Protein AF-A0A899FYW4-F1 (afdb_monomer_lite)

Sequence (201 aa):
MNRLFGTQSNAFKPNINDVISSTEQQIQNIDKKIDKYAAELLKLRQKLKNSSFGASRILKSQALALLHQKKIYEQQKMNLQQQLLNMEHTALAADQIKNTAAIITVMKNTNKTFQGQRFKISEIEKIQDNMEDLLDEMDQANSLLARPYDLNQVDETELEAEFEALEDIDLEIESGIPSYLEGIEELKENEEKIEHVEAIF

Radius of gyration: 32.9 Å; chains: 1; bounding box: 79×96×73 Å

Foldseek 3Di:
DDDDDDDDPPVVLPDLVNVLVVLVVVLVVLVVLLVVLVVVLVVLVVDLVVDDPVVNVVSLVVNLVSLQVNVLSVQVSVVSVVLSVVSVVLVVVLVVLVVVVVVLVVLVVCLVVDPPDHDPVVVSVVSVVVSVVVVVVSSVVVVVSPDDDDRPDDDSVVSVVVSVVVVVVVVCVVVPANPVCPVVVVVVVVVVVVVVVVVVD

Secondary structure (DSSP, 8-state):
---------------HHHHHHHHHHHHHHHHHHHHHHHHHHHHHHHHHHT--HHHHHHHHHHHHHHHHHHHHHHHHHHHHHHHHHHHHHHHHHHHHHHHHHHHHHHHHHHHHH--SS---HHHHHHHHHHHHHHHHHHHHHHHHHTPPPP-----HHHHHHHHHHHHHHHHHHHSS--HHHHHHHHHHHHHHHHHHHHTT-

Structure (mmCIF, N/CA/C/O backbone):
data_AF-A0A899FYW4-F1
#
_entry.id   AF-A0A899FYW4-F1
#
loop_
_atom_site.group_PDB
_atom_site.id
_atom_site.type_symbol
_atom_site.label_atom_id
_atom_site.label_alt_id
_atom_site.label_comp_id
_atom_site.label_asym_id
_atom_site.label_entity_id
_atom_site.label_seq_id
_atom_site.pdbx_PDB_ins_code
_atom_site.Cartn_x
_atom_site.Cartn_y
_atom_site.Cartn_z
_atom_site.occupancy
_atom_site.B_iso_or_equiv
_atom_site.auth_seq_id
_atom_site.auth_comp_id
_atom_site.auth_asym_id
_atom_site.auth_atom_id
_atom_site.pdbx_PDB_model_num
ATOM 1 N N . MET A 1 1 ? -28.793 38.739 21.402 1.00 48.66 1 MET A N 1
ATOM 2 C CA . MET A 1 1 ? -27.561 39.279 20.787 1.00 48.66 1 MET A CA 1
ATOM 3 C C . MET A 1 1 ? -26.974 38.208 19.883 1.00 48.66 1 MET A C 1
ATOM 5 O O . MET A 1 1 ? -26.780 37.098 20.356 1.00 48.66 1 MET A O 1
ATOM 9 N N . ASN A 1 2 ? -26.732 38.530 18.610 1.00 51.84 2 ASN A N 1
ATOM 10 C CA . ASN A 1 2 ? -26.059 37.656 17.646 1.00 51.84 2 ASN A CA 1
ATOM 11 C C . ASN A 1 2 ? -24.533 37.722 17.824 1.00 51.84 2 ASN A C 1
ATOM 13 O O . ASN A 1 2 ? -23.954 38.806 17.766 1.00 51.84 2 ASN A O 1
ATOM 17 N N . ARG A 1 3 ? -23.900 36.551 17.952 1.00 60.31 3 ARG A N 1
ATOM 18 C CA . ARG A 1 3 ? -22.537 36.241 17.489 1.00 60.31 3 ARG A CA 1
ATOM 19 C C . ARG A 1 3 ? -22.636 34.898 16.748 1.00 60.31 3 ARG A C 1
ATOM 21 O O . ARG A 1 3 ? -22.950 33.910 17.392 1.00 60.31 3 ARG A O 1
ATOM 28 N N . LEU A 1 4 ? -22.753 34.861 15.416 1.00 43.59 4 LEU A N 1
ATOM 29 C CA . LEU A 1 4 ? -21.806 35.231 14.344 1.00 43.59 4 LEU A CA 1
ATOM 30 C C . LEU A 1 4 ? -20.948 34.019 13.924 1.00 43.59 4 LEU A C 1
ATOM 32 O O . LEU A 1 4 ? -19.934 33.733 14.541 1.00 43.59 4 LEU A O 1
ATOM 36 N N . PHE A 1 5 ? -21.413 33.353 12.862 1.00 55.44 5 PHE A N 1
ATOM 37 C CA . PHE A 1 5 ? -20.646 32.718 11.782 1.00 55.44 5 PHE A CA 1
ATOM 38 C C . PHE A 1 5 ? -19.355 31.958 12.139 1.00 55.44 5 PHE A C 1
ATOM 40 O O . PHE A 1 5 ? -18.283 32.537 12.272 1.00 55.44 5 PHE A O 1
ATOM 47 N N . GLY A 1 6 ? -19.466 30.629 12.136 1.00 42.44 6 GLY A N 1
ATOM 48 C CA . GLY A 1 6 ? -18.356 29.679 12.101 1.00 42.44 6 GLY A CA 1
ATOM 49 C C . GLY A 1 6 ? -18.918 28.301 11.770 1.00 42.44 6 GLY A C 1
ATOM 50 O O . GLY A 1 6 ? -19.526 27.658 12.613 1.00 42.44 6 GLY A O 1
ATOM 51 N N . THR A 1 7 ? -18.822 27.946 10.496 1.00 44.62 7 THR A N 1
ATOM 52 C CA . THR A 1 7 ? -19.274 26.730 9.809 1.00 44.62 7 THR A CA 1
ATOM 53 C C . THR A 1 7 ? -19.312 25.452 10.649 1.00 44.62 7 THR A C 1
ATOM 55 O O . THR A 1 7 ? -18.355 25.143 11.353 1.00 44.62 7 THR A O 1
ATOM 58 N N . GLN A 1 8 ? -20.386 24.674 10.464 1.00 43.03 8 GLN A N 1
ATOM 59 C CA . GLN A 1 8 ? -20.407 23.212 10.582 1.00 43.03 8 GLN A CA 1
ATOM 60 C C . GLN A 1 8 ? -18.994 22.637 10.431 1.00 43.03 8 GLN A C 1
ATOM 62 O O . GLN A 1 8 ? -18.430 22.682 9.336 1.00 43.03 8 GLN A O 1
ATOM 67 N N . SER A 1 9 ? -18.428 22.097 11.509 1.00 43.09 9 SER A N 1
ATOM 68 C CA . SER A 1 9 ? -17.302 21.181 11.381 1.00 43.09 9 SER A CA 1
ATOM 69 C C . SER A 1 9 ? -17.850 19.870 10.816 1.00 43.09 9 SER A C 1
ATOM 71 O O . SER A 1 9 ? -17.921 18.857 11.499 1.00 43.09 9 SER A O 1
ATOM 73 N N . ASN A 1 10 ? -18.218 19.884 9.533 1.00 43.91 10 ASN A N 1
ATOM 74 C CA . ASN A 1 10 ? -17.969 18.737 8.671 1.00 43.91 10 ASN A CA 1
ATOM 75 C C . ASN A 1 10 ? -16.454 18.713 8.413 1.00 43.91 10 ASN A C 1
ATOM 77 O O . ASN A 1 10 ? -16.001 18.796 7.274 1.00 43.91 10 ASN A O 1
ATOM 81 N N . ALA A 1 11 ? -15.648 18.665 9.481 1.00 49.38 11 ALA A N 1
ATOM 82 C CA . ALA A 1 11 ? -14.333 18.078 9.365 1.00 49.38 11 ALA A CA 1
ATOM 83 C C . ALA A 1 11 ? -14.625 16.662 8.890 1.00 49.38 11 ALA A C 1
ATOM 85 O O . ALA A 1 11 ? -15.296 15.908 9.595 1.00 49.38 11 ALA A O 1
ATOM 86 N N . PHE A 1 12 ? -14.254 16.374 7.644 1.00 43.94 12 PHE A N 1
ATOM 87 C CA . PHE A 1 12 ? -14.271 15.035 7.086 1.00 43.94 12 PHE A CA 1
ATOM 88 C C . PHE A 1 12 ? -13.606 14.134 8.124 1.00 43.94 12 PHE A C 1
ATOM 90 O O . PHE A 1 12 ? -12.390 14.186 8.275 1.00 43.94 12 PHE A O 1
ATOM 97 N N . LYS A 1 13 ? -14.409 13.419 8.921 1.00 54.81 13 LYS A N 1
ATOM 98 C CA . LYS A 1 13 ? -13.912 12.375 9.805 1.00 54.81 13 LYS A CA 1
ATOM 99 C C . LYS A 1 13 ? -13.540 11.261 8.843 1.00 54.81 13 LYS A C 1
ATOM 101 O O . LYS A 1 13 ? -14.463 10.684 8.264 1.00 54.81 13 LYS A O 1
ATOM 106 N N . PRO A 1 14 ? -12.247 11.037 8.565 1.00 59.94 14 PRO A N 1
ATOM 107 C CA . PRO A 1 14 ? -11.858 10.030 7.600 1.00 59.94 14 PRO A CA 1
ATOM 108 C C . PRO A 1 14 ? -12.388 8.697 8.116 1.00 59.94 14 PRO A C 1
ATOM 110 O O . PRO A 1 14 ? -12.022 8.263 9.205 1.00 59.94 14 PRO A O 1
ATOM 113 N N . ASN A 1 15 ? -13.306 8.081 7.380 1.00 77.50 15 ASN A N 1
ATOM 114 C CA . ASN A 1 15 ? -13.762 6.742 7.702 1.00 77.50 15 ASN A CA 1
ATOM 115 C C . ASN A 1 15 ? -12.687 5.769 7.219 1.00 77.50 15 ASN A C 1
ATOM 117 O O . ASN A 1 15 ? -12.283 5.834 6.058 1.00 77.50 15 ASN A O 1
ATOM 121 N N . ILE A 1 16 ? -12.235 4.863 8.088 1.00 80.25 16 ILE A N 1
ATOM 122 C CA . ILE A 1 16 ? -11.225 3.858 7.738 1.00 80.25 16 ILE A CA 1
ATOM 123 C C . ILE A 1 16 ? -11.617 3.062 6.485 1.00 80.25 16 ILE A C 1
ATOM 125 O O . ILE A 1 16 ? -10.760 2.775 5.660 1.00 80.25 16 ILE A O 1
ATOM 129 N N . ASN A 1 17 ? -12.913 2.818 6.269 1.00 85.44 17 ASN A N 1
ATOM 130 C CA . ASN A 1 17 ? -13.418 2.134 5.077 1.00 85.44 17 ASN A CA 1
ATOM 131 C C . ASN A 1 17 ? -13.251 2.968 3.794 1.00 85.44 17 ASN A C 1
ATOM 133 O O . ASN A 1 17 ? -12.968 2.413 2.731 1.00 85.44 17 ASN A O 1
ATOM 137 N N . ASP A 1 18 ? -13.380 4.295 3.883 1.00 86.44 18 ASP A N 1
ATOM 138 C CA . ASP A 1 18 ? -13.152 5.194 2.745 1.00 86.44 18 ASP A CA 1
ATOM 139 C C . ASP A 1 18 ? -11.655 5.263 2.411 1.00 86.44 18 ASP A C 1
ATOM 141 O O . ASP A 1 18 ? -11.271 5.285 1.240 1.00 86.44 18 ASP A O 1
ATOM 145 N N . VAL A 1 19 ? -10.798 5.256 3.440 1.00 85.06 19 VAL A N 1
ATOM 146 C CA . VAL A 1 19 ? -9.338 5.222 3.273 1.00 85.06 19 VAL A CA 1
ATOM 147 C C . VAL A 1 19 ? -8.893 3.887 2.672 1.00 85.06 19 VAL A C 1
ATOM 149 O O . VAL A 1 19 ? -8.144 3.903 1.701 1.00 85.06 19 VAL A O 1
ATOM 152 N N . ILE A 1 20 ? -9.406 2.754 3.169 1.00 89.12 20 ILE A N 1
ATOM 153 C CA . ILE A 1 20 ? -9.200 1.412 2.596 1.00 89.12 20 ILE A CA 1
ATOM 154 C C . ILE A 1 20 ? -9.565 1.418 1.107 1.00 89.12 20 ILE A C 1
ATOM 156 O O . ILE A 1 20 ? -8.717 1.115 0.270 1.00 89.12 20 ILE A O 1
ATOM 160 N N . SER A 1 21 ? -10.773 1.880 0.765 1.00 91.31 21 SER A N 1
ATOM 161 C CA . SER A 1 21 ? -11.252 1.937 -0.625 1.00 91.31 21 SER A CA 1
ATOM 162 C C . SER A 1 21 ? -10.366 2.821 -1.517 1.00 91.31 21 SER A C 1
ATOM 164 O O . SER A 1 21 ? -10.080 2.488 -2.667 1.00 91.31 21 SER A O 1
ATOM 166 N N . SER A 1 22 ? -9.909 3.965 -1.000 1.00 89.88 22 SER A N 1
ATOM 167 C CA . SER A 1 22 ? -8.985 4.859 -1.710 1.00 89.88 22 SER A CA 1
ATOM 168 C C . SER A 1 22 ? -7.618 4.203 -1.934 1.00 89.88 22 SER A C 1
ATOM 170 O O . SER A 1 22 ? -7.064 4.281 -3.032 1.00 89.88 22 SER A O 1
ATOM 172 N N . THR A 1 23 ? -7.082 3.506 -0.930 1.00 90.19 23 THR A N 1
ATOM 173 C CA . THR A 1 23 ? -5.809 2.781 -1.027 1.00 90.19 23 THR A CA 1
ATOM 174 C C . THR A 1 23 ? -5.895 1.620 -2.017 1.00 90.19 23 THR A C 1
ATOM 176 O O . THR A 1 23 ? -4.990 1.462 -2.836 1.00 90.19 23 THR A O 1
ATOM 179 N N . GLU A 1 24 ? -6.997 0.867 -2.045 1.00 94.75 24 GLU A N 1
ATOM 180 C CA . GLU A 1 24 ? -7.250 -0.154 -3.072 1.00 94.75 24 GLU A CA 1
ATOM 181 C C . GLU A 1 24 ? -7.230 0.443 -4.487 1.00 94.75 24 GLU A C 1
ATOM 183 O O . GLU A 1 24 ? -6.583 -0.096 -5.389 1.00 94.75 24 GLU A O 1
ATOM 188 N N . GLN A 1 25 ? -7.881 1.594 -4.693 1.00 95.50 25 GLN A N 1
ATOM 189 C CA . GLN A 1 25 ? -7.851 2.295 -5.981 1.00 95.50 25 GLN A CA 1
ATOM 190 C C . GLN A 1 25 ? -6.438 2.757 -6.357 1.00 95.50 25 GLN A C 1
ATOM 192 O O . GLN A 1 25 ? -6.049 2.680 -7.526 1.00 95.50 25 GLN A O 1
ATOM 197 N N . GLN A 1 26 ? -5.649 3.231 -5.391 1.00 91.94 26 GLN A N 1
ATOM 198 C CA . GLN A 1 26 ? -4.252 3.599 -5.625 1.00 91.94 26 GLN A CA 1
ATOM 199 C C . GLN A 1 26 ? -3.413 2.386 -6.032 1.00 91.94 26 GLN A C 1
ATOM 201 O O . GLN A 1 26 ? -2.682 2.476 -7.020 1.00 91.94 26 GLN A O 1
ATOM 206 N N . ILE A 1 27 ? -3.575 1.246 -5.353 1.00 95.69 27 ILE A N 1
ATOM 207 C CA . ILE A 1 27 ? -2.920 -0.019 -5.712 1.00 95.69 27 ILE A CA 1
ATOM 208 C C . ILE A 1 27 ? -3.281 -0.416 -7.150 1.00 95.69 27 ILE A C 1
ATOM 210 O O . ILE A 1 27 ? -2.382 -0.643 -7.956 1.00 95.69 27 ILE A O 1
ATOM 214 N N . GLN A 1 28 ? -4.566 -0.386 -7.522 1.00 96.94 28 GLN A N 1
ATOM 215 C CA . GLN A 1 28 ? -5.005 -0.690 -8.893 1.00 96.94 28 GLN A CA 1
ATOM 216 C C . GLN A 1 28 ? -4.400 0.257 -9.941 1.00 96.94 28 GLN A C 1
ATOM 218 O O . GLN A 1 28 ? -4.116 -0.141 -11.073 1.00 96.94 28 GLN A O 1
ATOM 223 N N . ASN A 1 29 ? -4.218 1.533 -9.600 1.00 94.88 29 ASN A N 1
ATOM 224 C CA . ASN A 1 29 ? -3.587 2.498 -10.497 1.00 94.88 29 ASN A CA 1
ATOM 225 C C . ASN A 1 29 ? -2.083 2.248 -10.650 1.00 94.88 29 ASN A C 1
ATOM 227 O O . ASN A 1 29 ? -1.549 2.453 -11.742 1.00 94.88 29 ASN A O 1
ATOM 231 N N . ILE A 1 30 ? -1.408 1.806 -9.588 1.00 93.69 30 ILE A N 1
ATOM 232 C CA . ILE A 1 30 ? -0.006 1.384 -9.645 1.00 93.69 30 ILE A CA 1
ATOM 233 C C . ILE A 1 30 ? 0.133 0.104 -10.476 1.00 93.69 30 ILE A C 1
ATOM 235 O O . ILE A 1 30 ? 0.998 0.060 -11.347 1.00 93.69 30 ILE A O 1
ATOM 239 N N . ASP A 1 31 ? -0.761 -0.872 -10.311 1.00 96.81 31 ASP A N 1
ATOM 240 C CA . ASP A 1 31 ? -0.771 -2.106 -11.110 1.00 96.81 31 ASP A CA 1
ATOM 241 C C . ASP A 1 31 ? -0.843 -1.819 -12.610 1.00 96.81 31 ASP A C 1
ATOM 243 O O . ASP A 1 31 ? -0.009 -2.292 -13.379 1.00 96.81 31 ASP A O 1
ATOM 247 N N . LYS A 1 32 ? -1.739 -0.920 -13.033 1.00 97.75 32 LYS A N 1
ATOM 248 C CA . LYS A 1 32 ? -1.817 -0.494 -14.443 1.00 97.75 32 LYS A CA 1
ATOM 249 C C . LYS A 1 32 ? -0.503 0.098 -14.965 1.00 97.75 32 LYS A C 1
ATOM 251 O O . LYS A 1 32 ? -0.198 -0.038 -16.151 1.00 97.75 32 LYS A O 1
ATOM 256 N N . LYS A 1 33 ? 0.264 0.798 -14.119 1.00 94.25 33 LYS A N 1
ATOM 257 C CA . LYS A 1 33 ? 1.581 1.332 -14.501 1.00 94.25 33 LYS A CA 1
ATOM 258 C C . LYS A 1 33 ? 2.611 0.211 -14.614 1.00 94.25 33 LYS A C 1
ATOM 260 O O . LYS A 1 33 ? 3.333 0.183 -15.606 1.00 94.25 33 LYS A O 1
ATOM 265 N N . ILE A 1 34 ? 2.646 -0.709 -13.651 1.00 95.62 34 ILE A N 1
ATOM 266 C CA . ILE A 1 34 ? 3.523 -1.890 -13.672 1.00 95.62 34 ILE A CA 1
ATOM 267 C C . ILE A 1 34 ? 3.276 -2.709 -14.946 1.00 95.62 34 ILE A C 1
ATOM 269 O O . ILE A 1 34 ? 4.226 -2.993 -15.675 1.00 95.62 34 ILE A O 1
ATOM 273 N N . ASP A 1 35 ? 2.014 -2.992 -15.278 1.00 96.12 35 ASP A N 1
ATOM 274 C CA . ASP A 1 35 ? 1.630 -3.735 -16.484 1.00 96.12 35 ASP A CA 1
ATOM 275 C C . ASP A 1 35 ? 2.077 -3.027 -17.767 1.00 96.12 35 ASP A C 1
ATOM 277 O O . ASP A 1 35 ? 2.563 -3.658 -18.710 1.00 96.12 35 ASP A O 1
ATOM 281 N N . LYS A 1 36 ? 1.957 -1.694 -17.804 1.00 96.56 36 LYS A N 1
ATOM 282 C CA . LYS A 1 36 ? 2.443 -0.890 -18.929 1.00 96.56 36 LYS A CA 1
ATOM 283 C C . LYS A 1 36 ? 3.957 -1.043 -19.103 1.00 96.56 36 LYS A C 1
ATOM 285 O O . LYS A 1 36 ? 4.404 -1.291 -20.224 1.00 96.56 36 LYS A O 1
ATOM 290 N N . TYR A 1 37 ? 4.733 -0.936 -18.024 1.00 93.19 37 TYR A N 1
ATOM 291 C CA . TYR A 1 37 ? 6.185 -1.127 -18.077 1.00 93.19 37 TYR A CA 1
ATOM 292 C C . TYR A 1 37 ? 6.560 -2.552 -18.489 1.00 93.19 37 TYR A C 1
ATOM 294 O O . TYR A 1 37 ? 7.426 -2.727 -19.343 1.00 93.19 37 TYR A O 1
ATOM 302 N N . ALA A 1 38 ? 5.868 -3.566 -17.966 1.00 91.94 38 ALA A N 1
ATOM 303 C CA . ALA A 1 38 ? 6.077 -4.959 -18.350 1.00 91.94 38 ALA A CA 1
ATOM 304 C C . ALA A 1 38 ? 5.821 -5.189 -19.851 1.00 91.94 38 ALA A C 1
ATOM 306 O O . ALA A 1 38 ? 6.628 -5.817 -20.540 1.00 91.94 38 ALA A O 1
ATOM 307 N N . ALA A 1 39 ? 4.740 -4.623 -20.397 1.00 95.38 39 ALA A N 1
ATOM 308 C CA . ALA A 1 39 ? 4.430 -4.723 -21.821 1.00 95.38 39 ALA A CA 1
ATOM 309 C C . ALA A 1 39 ? 5.463 -4.002 -22.710 1.00 95.38 39 ALA A C 1
ATOM 311 O O . ALA A 1 39 ? 5.775 -4.473 -23.807 1.00 95.38 39 ALA A O 1
ATOM 312 N N . GLU A 1 40 ? 5.993 -2.858 -22.270 1.00 93.69 40 GLU A N 1
ATOM 313 C CA . GLU A 1 40 ? 7.060 -2.139 -22.978 1.00 93.69 40 GLU A CA 1
ATOM 314 C C . GLU A 1 40 ? 8.396 -2.899 -22.932 1.00 93.69 40 GLU A C 1
ATOM 316 O O . GLU A 1 40 ? 9.053 -3.026 -23.969 1.00 93.69 40 GLU A O 1
ATOM 321 N N . LEU A 1 41 ? 8.745 -3.494 -21.786 1.00 91.69 41 LEU A N 1
ATOM 322 C CA . LEU A 1 41 ? 9.923 -4.354 -21.627 1.00 91.69 41 LEU A CA 1
ATOM 323 C C . LEU A 1 41 ? 9.870 -5.574 -22.558 1.00 91.69 41 LEU A C 1
ATOM 325 O O . LEU A 1 41 ? 10.854 -5.866 -23.238 1.00 91.69 41 LEU A O 1
ATOM 329 N N . LEU A 1 42 ? 8.712 -6.232 -22.686 1.00 89.81 42 LEU A N 1
ATOM 330 C CA . LEU A 1 42 ? 8.531 -7.349 -23.625 1.00 89.81 42 LEU A CA 1
ATOM 331 C C . LEU A 1 42 ? 8.789 -6.936 -25.083 1.00 89.81 42 LEU A C 1
ATOM 333 O O . LEU A 1 42 ? 9.436 -7.668 -25.837 1.00 89.81 42 LEU A O 1
ATOM 337 N N . LYS A 1 43 ? 8.327 -5.747 -25.490 1.00 91.94 43 LYS A N 1
ATOM 338 C CA . LYS A 1 43 ? 8.579 -5.213 -26.841 1.00 91.94 43 LYS A CA 1
ATOM 339 C C . LYS A 1 43 ? 10.059 -4.907 -27.059 1.00 91.94 43 LYS A C 1
ATOM 341 O O . LYS A 1 43 ? 10.573 -5.168 -28.146 1.00 91.94 43 LYS A O 1
ATOM 346 N N . LEU A 1 44 ? 10.743 -4.344 -26.060 1.00 88.56 44 LEU A N 1
ATOM 347 C CA . LEU A 1 44 ? 12.183 -4.089 -26.144 1.00 88.56 44 LEU A CA 1
ATOM 348 C C . LEU A 1 44 ? 12.979 -5.390 -26.227 1.00 88.56 44 LEU A C 1
ATOM 350 O O . LEU A 1 44 ? 13.86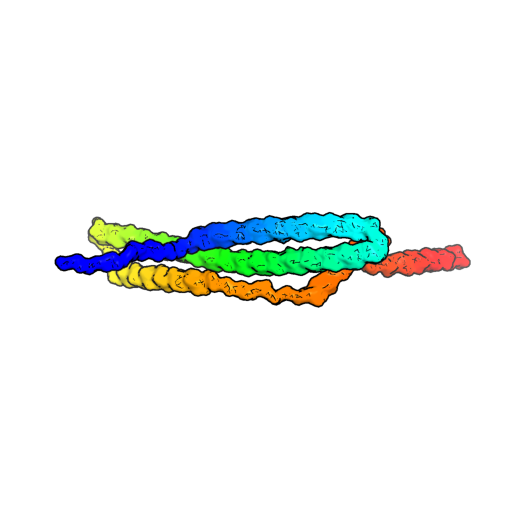4 -5.484 -27.073 1.00 88.56 44 LEU A O 1
ATOM 354 N N . ARG A 1 45 ? 12.604 -6.419 -25.461 1.00 83.50 45 ARG A N 1
ATOM 355 C CA . ARG A 1 45 ? 13.208 -7.758 -25.540 1.00 83.50 45 ARG A CA 1
ATOM 356 C C . ARG A 1 45 ? 13.107 -8.353 -26.949 1.00 83.50 45 ARG A C 1
ATOM 358 O O . ARG A 1 45 ? 14.101 -8.825 -27.491 1.00 83.50 45 ARG A O 1
ATOM 365 N N . GLN A 1 46 ? 11.940 -8.276 -27.592 1.00 87.38 46 GLN A N 1
ATOM 366 C CA . GLN A 1 46 ? 11.766 -8.752 -28.975 1.00 87.38 46 GLN A CA 1
ATOM 367 C C . GLN A 1 46 ? 12.614 -7.973 -29.993 1.00 87.38 46 GLN A C 1
ATOM 369 O O . GLN A 1 46 ? 13.109 -8.551 -30.964 1.00 87.38 46 GLN A O 1
ATOM 374 N N . LYS A 1 47 ? 12.791 -6.662 -29.785 1.00 86.00 47 LYS A N 1
ATOM 375 C CA . LYS A 1 47 ? 13.669 -5.832 -30.624 1.00 86.00 47 LYS A CA 1
ATOM 376 C C . LYS A 1 47 ? 15.140 -6.169 -30.403 1.00 86.00 47 LYS A C 1
ATOM 378 O O . LYS A 1 47 ? 15.875 -6.240 -31.381 1.00 86.00 47 LYS A O 1
ATOM 383 N N . LEU A 1 48 ? 15.545 -6.408 -29.154 1.00 82.00 48 LEU A N 1
ATOM 384 C CA . LEU A 1 48 ? 16.912 -6.780 -28.785 1.00 82.00 48 LEU A CA 1
ATOM 385 C C . LEU A 1 48 ? 17.351 -8.066 -29.488 1.00 82.00 48 LEU A C 1
ATOM 387 O O . LEU A 1 48 ? 18.399 -8.054 -30.131 1.00 82.00 48 LEU A O 1
ATOM 391 N N . LYS A 1 49 ? 16.500 -9.103 -29.487 1.00 80.75 49 LYS A N 1
ATOM 392 C CA . LYS A 1 49 ? 16.759 -10.382 -30.179 1.00 80.75 49 LYS A CA 1
ATOM 393 C C . LYS A 1 49 ? 17.105 -10.240 -31.667 1.00 80.75 49 LYS A C 1
ATOM 395 O O . LYS A 1 49 ? 17.837 -11.057 -32.204 1.00 80.75 49 LYS A O 1
ATOM 400 N N . ASN A 1 50 ? 16.587 -9.210 -32.335 1.00 80.56 50 ASN A N 1
ATOM 401 C CA . ASN A 1 50 ? 16.757 -9.000 -33.777 1.00 80.56 50 ASN A CA 1
ATOM 402 C C . ASN A 1 50 ? 17.679 -7.810 -34.109 1.00 80.56 50 ASN A C 1
ATOM 404 O O . ASN A 1 50 ? 17.706 -7.348 -35.251 1.00 80.56 50 ASN A O 1
ATOM 408 N N . SER A 1 51 ? 18.384 -7.255 -33.118 1.00 73.88 51 SER A N 1
ATOM 409 C CA . SER A 1 51 ? 19.146 -6.010 -33.267 1.00 73.88 51 SER A CA 1
ATOM 410 C C . SER A 1 51 ? 20.640 -6.241 -33.505 1.00 73.88 51 SER A C 1
ATOM 412 O O . SER A 1 51 ? 21.242 -7.167 -32.972 1.00 73.88 51 SER A O 1
ATOM 414 N N . SER A 1 52 ? 21.266 -5.367 -34.300 1.00 69.44 52 SER A N 1
ATOM 415 C CA . SER A 1 52 ? 22.724 -5.342 -34.458 1.00 69.44 52 SER A CA 1
ATOM 416 C C . SER A 1 52 ? 23.409 -4.787 -33.201 1.00 69.44 52 SER A C 1
ATOM 418 O O . SER A 1 52 ? 22.812 -4.015 -32.447 1.00 69.44 52 SER A O 1
ATOM 420 N N . PHE A 1 53 ? 24.687 -5.124 -32.991 1.00 63.75 53 PHE A N 1
ATOM 421 C CA . PHE A 1 53 ? 25.440 -4.819 -31.761 1.00 63.75 53 PHE A CA 1
ATOM 422 C C . PHE A 1 53 ? 25.347 -3.347 -31.296 1.00 63.75 53 PHE A C 1
ATOM 424 O O . PHE A 1 53 ? 25.193 -3.071 -30.109 1.00 63.75 53 PHE A O 1
ATOM 431 N N . GLY A 1 54 ? 25.369 -2.380 -32.223 1.00 61.66 54 GLY A N 1
ATOM 432 C CA . GLY A 1 54 ? 25.237 -0.952 -31.897 1.00 61.66 54 GLY A CA 1
ATOM 433 C C . GLY A 1 54 ? 23.820 -0.520 -31.490 1.00 61.66 54 GLY A C 1
ATOM 434 O O . GLY A 1 54 ? 23.662 0.288 -30.576 1.00 61.66 54 GLY A O 1
ATOM 435 N N . ALA A 1 55 ? 22.785 -1.078 -32.127 1.00 68.31 55 ALA A N 1
ATOM 436 C CA . ALA A 1 55 ? 21.387 -0.838 -31.759 1.00 68.31 55 ALA A CA 1
ATOM 437 C C . ALA A 1 55 ? 21.024 -1.526 -30.430 1.00 68.31 55 ALA A C 1
ATOM 439 O O . ALA A 1 55 ? 20.215 -0.997 -29.667 1.00 68.31 55 ALA A O 1
ATOM 440 N N . SER A 1 56 ? 21.682 -2.648 -30.123 1.00 74.50 56 SER A N 1
ATOM 441 C CA . SER A 1 56 ? 21.511 -3.389 -28.872 1.00 74.50 56 SER A CA 1
ATOM 442 C C . SER A 1 56 ? 21.841 -2.530 -27.645 1.00 74.50 56 SER A C 1
ATOM 444 O O . SER A 1 56 ? 21.023 -2.436 -26.735 1.00 74.50 56 SER A O 1
ATOM 446 N N . ARG A 1 57 ? 22.949 -1.770 -27.647 1.00 76.50 57 ARG A N 1
ATOM 447 C CA . ARG A 1 57 ? 23.320 -0.909 -26.502 1.00 76.50 57 ARG A CA 1
ATOM 448 C C . ARG A 1 57 ? 22.253 0.141 -26.152 1.00 76.50 57 ARG A C 1
ATOM 450 O O . ARG A 1 57 ? 21.966 0.356 -24.978 1.00 76.50 57 ARG A O 1
ATOM 457 N N . ILE A 1 58 ? 21.654 0.786 -27.155 1.00 79.94 58 ILE A N 1
ATOM 458 C CA . ILE A 1 58 ? 20.608 1.803 -26.939 1.00 79.94 58 ILE A CA 1
ATOM 459 C C . ILE A 1 58 ? 19.334 1.152 -26.388 1.00 79.94 58 ILE A C 1
ATOM 461 O O . ILE A 1 58 ? 18.726 1.674 -25.455 1.00 79.94 58 ILE A O 1
ATOM 465 N N . LEU A 1 59 ? 18.942 0.002 -26.941 1.00 84.12 59 LEU A N 1
ATOM 466 C CA . LEU A 1 59 ? 17.770 -0.742 -26.482 1.00 84.12 59 LEU A CA 1
ATOM 467 C C . LEU A 1 59 ? 17.952 -1.278 -25.051 1.00 84.12 59 LEU A C 1
ATOM 469 O O . LEU A 1 59 ? 16.995 -1.241 -24.282 1.00 84.12 59 LEU A O 1
ATOM 473 N N . LYS A 1 60 ? 19.169 -1.698 -24.672 1.00 82.25 60 LYS A N 1
ATOM 474 C CA . LYS A 1 60 ? 19.509 -2.107 -23.297 1.00 82.25 60 LYS A CA 1
ATOM 475 C C . LYS A 1 60 ? 19.354 -0.954 -22.305 1.00 82.25 60 LYS A C 1
ATOM 477 O O . LYS A 1 60 ? 18.655 -1.102 -21.312 1.00 82.25 60 LYS A O 1
ATOM 482 N N . SER A 1 61 ? 19.901 0.224 -22.614 1.00 84.19 61 SER A N 1
ATOM 483 C CA . SER A 1 61 ? 19.737 1.413 -21.760 1.00 84.19 61 SER A CA 1
ATOM 484 C C . SER A 1 61 ? 18.261 1.809 -21.581 1.00 84.19 61 SER A C 1
ATOM 486 O O . SER A 1 61 ? 17.835 2.146 -20.477 1.00 84.19 61 SER A O 1
ATOM 4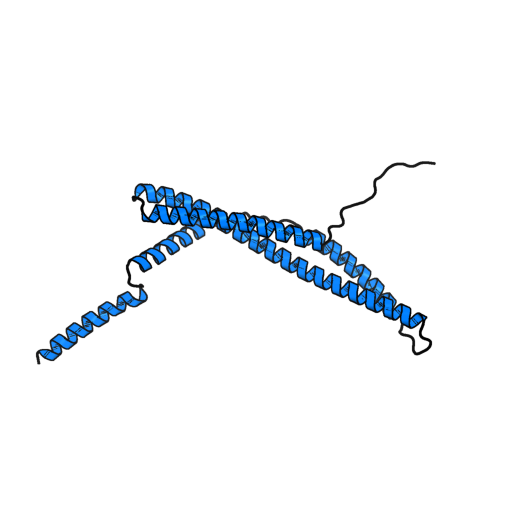88 N N . GLN A 1 62 ? 17.449 1.705 -22.640 1.00 86.62 62 GLN A N 1
ATOM 489 C CA . GLN A 1 62 ? 16.002 1.934 -22.543 1.00 86.62 62 GLN A CA 1
ATOM 490 C C . GLN A 1 62 ? 15.299 0.885 -21.672 1.00 86.62 62 GLN A C 1
ATOM 492 O O . GLN A 1 62 ? 14.399 1.236 -20.909 1.00 86.62 62 GLN A O 1
ATOM 497 N N . ALA A 1 63 ? 15.698 -0.385 -21.772 1.00 88.81 63 ALA A N 1
ATOM 498 C CA . ALA A 1 63 ? 15.137 -1.457 -20.958 1.00 88.81 63 ALA A CA 1
ATOM 499 C C . ALA A 1 63 ? 15.469 -1.268 -19.470 1.00 88.81 63 ALA A C 1
ATOM 501 O O . ALA A 1 63 ? 14.563 -1.347 -18.645 1.00 88.81 63 ALA A O 1
ATOM 502 N N . LEU A 1 64 ? 16.716 -0.920 -19.138 1.00 87.25 64 LEU A N 1
ATOM 503 C CA . LEU A 1 64 ? 17.142 -0.623 -17.764 1.00 87.25 64 LEU A CA 1
ATOM 504 C C . LEU A 1 64 ? 16.320 0.510 -17.138 1.00 87.25 64 LEU A C 1
ATOM 506 O O . LEU A 1 64 ? 15.800 0.366 -16.033 1.00 87.25 64 LEU A O 1
ATOM 510 N N . ALA A 1 65 ? 16.104 1.606 -17.870 1.00 86.56 65 ALA A N 1
ATOM 511 C CA . ALA A 1 65 ? 15.296 2.721 -17.377 1.00 86.56 65 ALA A CA 1
ATOM 512 C C . ALA A 1 65 ? 13.837 2.318 -17.077 1.00 86.56 65 ALA A C 1
ATOM 514 O O . ALA A 1 65 ? 13.253 2.777 -16.092 1.00 86.56 65 ALA A O 1
ATOM 515 N N . LEU A 1 66 ? 13.235 1.459 -17.908 1.00 91.00 66 LEU A N 1
ATOM 516 C CA . LEU A 1 66 ? 11.876 0.954 -17.676 1.00 91.00 66 LEU A CA 1
ATOM 517 C C . LEU A 1 66 ? 11.824 -0.052 -16.525 1.00 91.00 66 LEU A C 1
ATOM 519 O O . LEU A 1 66 ? 10.865 -0.035 -15.754 1.00 91.00 66 LEU A O 1
ATOM 523 N N . LEU A 1 67 ? 12.847 -0.898 -16.386 1.00 89.50 67 LEU A N 1
ATOM 524 C CA . LEU A 1 67 ? 12.962 -1.840 -15.277 1.00 89.50 67 LEU A CA 1
ATOM 525 C C . LEU A 1 67 ? 13.075 -1.095 -13.941 1.00 89.50 67 LEU A C 1
ATOM 527 O O . LEU A 1 67 ? 12.391 -1.453 -12.985 1.00 89.50 67 LEU A O 1
ATOM 531 N N . HIS A 1 68 ? 13.835 0.001 -13.907 1.00 87.38 68 HIS A N 1
ATOM 532 C CA . HIS A 1 68 ? 13.971 0.851 -12.726 1.00 87.38 68 HIS A CA 1
ATOM 533 C C . HIS A 1 68 ? 12.625 1.450 -12.315 1.00 87.38 68 HIS A C 1
ATOM 535 O O . HIS A 1 68 ? 12.191 1.318 -11.171 1.00 87.38 68 HIS A O 1
ATOM 541 N N . GLN A 1 69 ? 11.907 2.042 -13.277 1.00 87.69 69 GLN A N 1
ATOM 542 C CA . GLN A 1 69 ? 10.574 2.591 -13.028 1.00 87.69 69 GLN A CA 1
ATOM 543 C C . GLN A 1 69 ? 9.603 1.512 -12.541 1.00 87.69 69 GLN A C 1
ATOM 545 O O . GLN A 1 69 ? 8.855 1.751 -11.593 1.00 87.69 69 GLN A O 1
ATOM 550 N N . LYS A 1 70 ? 9.635 0.316 -13.142 1.00 92.31 70 LYS A N 1
ATOM 551 C CA . LYS A 1 70 ? 8.827 -0.826 -12.704 1.00 92.31 70 LYS A CA 1
ATOM 552 C C . LYS A 1 70 ? 9.131 -1.206 -11.249 1.00 92.31 70 LYS A C 1
ATOM 554 O O . LYS A 1 70 ? 8.188 -1.281 -10.466 1.00 92.31 70 LYS A O 1
ATOM 559 N N . LYS A 1 71 ? 10.408 -1.364 -10.874 1.00 88.50 71 LYS A N 1
ATOM 560 C CA . LYS A 1 71 ? 10.834 -1.752 -9.514 1.00 88.50 71 LYS A CA 1
ATOM 561 C C . LYS A 1 71 ? 10.410 -0.718 -8.465 1.00 88.50 71 LYS A C 1
ATOM 563 O O . LYS A 1 71 ? 9.893 -1.092 -7.415 1.00 88.50 71 LYS A O 1
ATOM 568 N N . ILE A 1 72 ? 10.507 0.579 -8.780 1.00 87.50 72 ILE A N 1
ATOM 569 C CA . ILE A 1 72 ? 9.976 1.652 -7.919 1.00 87.50 72 ILE A CA 1
ATOM 570 C C . ILE A 1 72 ? 8.477 1.451 -7.669 1.00 87.50 72 ILE A C 1
ATOM 572 O O . ILE A 1 72 ? 8.038 1.459 -6.521 1.00 87.50 72 ILE A O 1
ATOM 576 N N . TYR A 1 73 ? 7.675 1.263 -8.719 1.00 90.94 73 TYR A N 1
ATOM 577 C CA . TYR A 1 73 ? 6.230 1.086 -8.557 1.00 90.94 73 TYR A CA 1
ATOM 578 C C . TYR A 1 73 ? 5.863 -0.220 -7.839 1.00 90.94 73 TYR A C 1
ATOM 580 O O . TYR A 1 73 ? 4.913 -0.225 -7.058 1.00 90.94 73 TYR A O 1
ATOM 588 N N . GLU A 1 74 ? 6.618 -1.300 -8.040 1.00 90.56 74 GLU A N 1
ATOM 589 C CA . GLU A 1 74 ? 6.455 -2.553 -7.289 1.00 90.56 74 GLU A CA 1
ATOM 590 C C . GLU A 1 74 ? 6.706 -2.346 -5.790 1.00 90.56 74 GLU A C 1
ATOM 592 O O . GLU A 1 74 ? 5.890 -2.765 -4.966 1.00 90.56 74 GLU A O 1
ATOM 597 N N . GLN A 1 75 ? 7.757 -1.606 -5.427 1.00 89.00 75 GLN A N 1
ATOM 598 C CA . GLN A 1 75 ? 8.023 -1.250 -4.034 1.00 89.00 75 GLN A CA 1
ATOM 599 C C . GLN A 1 75 ? 6.919 -0.358 -3.446 1.00 89.00 75 GLN A C 1
ATOM 601 O O . GLN A 1 75 ? 6.469 -0.570 -2.318 1.00 89.00 75 GLN A O 1
ATOM 606 N N . GLN A 1 76 ? 6.441 0.629 -4.211 1.00 86.19 76 GLN A N 1
ATOM 607 C CA . GLN A 1 76 ? 5.325 1.487 -3.798 1.00 86.19 76 GLN A CA 1
ATOM 608 C C . GLN A 1 76 ? 4.054 0.677 -3.541 1.00 86.19 76 GLN A C 1
ATOM 610 O O . GLN A 1 76 ? 3.385 0.884 -2.528 1.00 86.19 76 GLN A O 1
ATOM 615 N N . LYS A 1 77 ? 3.741 -0.274 -4.429 1.00 93.06 77 LYS A N 1
ATOM 616 C CA . LYS A 1 77 ? 2.618 -1.196 -4.264 1.00 93.06 77 LYS A CA 1
ATOM 617 C C . LYS A 1 77 ? 2.758 -2.013 -2.985 1.00 93.06 77 LYS A C 1
ATOM 619 O O . LYS A 1 77 ? 1.808 -2.055 -2.210 1.00 93.06 77 LYS A O 1
ATOM 624 N N . MET A 1 78 ? 3.920 -2.624 -2.751 1.00 90.88 78 MET A N 1
ATOM 625 C CA . MET A 1 78 ? 4.171 -3.431 -1.552 1.00 90.88 78 MET A CA 1
ATOM 626 C C . MET A 1 78 ? 3.916 -2.621 -0.273 1.00 90.88 78 MET A C 1
ATOM 628 O O . MET A 1 78 ? 3.243 -3.093 0.643 1.00 90.88 78 MET A O 1
ATOM 632 N N . ASN A 1 79 ? 4.384 -1.372 -0.238 1.00 85.50 79 ASN A N 1
ATOM 633 C CA . ASN A 1 79 ? 4.179 -0.485 0.905 1.00 85.50 79 ASN A CA 1
ATOM 634 C C . ASN A 1 79 ? 2.690 -0.163 1.129 1.00 85.50 79 ASN A C 1
ATOM 636 O O . ASN A 1 79 ? 2.209 -0.239 2.261 1.00 85.50 79 ASN A O 1
ATOM 640 N N . LEU A 1 80 ? 1.941 0.142 0.063 1.00 87.94 80 LEU A N 1
ATOM 641 C CA . LEU A 1 80 ? 0.495 0.378 0.158 1.00 87.94 80 LEU A CA 1
ATOM 642 C C . LEU A 1 80 ? -0.278 -0.882 0.562 1.00 87.94 80 LEU A C 1
ATOM 644 O O . LEU A 1 80 ? -1.231 -0.782 1.326 1.00 87.94 80 LEU A O 1
ATOM 648 N N . GLN A 1 81 ? 0.132 -2.063 0.096 1.00 92.12 81 GLN A N 1
ATOM 649 C CA . GLN A 1 81 ? -0.475 -3.333 0.501 1.00 92.12 81 GLN A CA 1
ATOM 650 C C . GLN A 1 81 ? -0.271 -3.602 1.995 1.00 92.12 81 GLN A C 1
ATOM 652 O O . GLN A 1 81 ? -1.209 -4.003 2.677 1.00 92.12 81 GLN A O 1
ATOM 657 N N . GLN A 1 82 ? 0.919 -3.321 2.533 1.00 88.19 82 GLN A N 1
ATOM 658 C CA . GLN A 1 82 ? 1.156 -3.435 3.972 1.00 88.19 82 GLN A CA 1
ATOM 659 C C . GLN A 1 82 ? 0.284 -2.456 4.773 1.00 88.19 82 GLN A C 1
ATOM 661 O O . GLN A 1 82 ? -0.258 -2.819 5.819 1.00 88.19 82 GLN A O 1
ATOM 666 N N . GLN A 1 83 ? 0.124 -1.222 4.286 1.00 85.06 83 GLN A N 1
ATOM 667 C CA . GLN A 1 83 ? -0.763 -0.236 4.903 1.00 85.06 83 GLN A CA 1
ATOM 668 C C . GLN A 1 83 ? -2.227 -0.690 4.855 1.00 85.06 83 GLN A C 1
ATOM 670 O O . GLN A 1 83 ? -2.924 -0.589 5.863 1.00 85.06 83 GLN A O 1
ATOM 675 N N . LEU A 1 84 ? -2.675 -1.222 3.713 1.00 89.69 84 LEU A N 1
ATOM 676 C CA . LEU A 1 84 ? -4.016 -1.769 3.521 1.00 89.69 84 LEU A CA 1
ATOM 677 C C . LEU A 1 84 ? -4.316 -2.862 4.549 1.00 89.69 84 LEU A C 1
ATOM 679 O O . LEU A 1 84 ? -5.294 -2.738 5.277 1.00 89.69 84 LEU A O 1
ATOM 683 N N . LEU A 1 85 ? -3.427 -3.848 4.695 1.00 88.94 85 LEU A N 1
ATOM 684 C CA . LEU A 1 85 ? -3.587 -4.928 5.674 1.00 88.94 85 LEU A CA 1
ATOM 685 C C . LEU A 1 85 ? -3.694 -4.400 7.110 1.00 88.94 85 LEU A C 1
ATOM 687 O O . LEU A 1 85 ? -4.549 -4.835 7.879 1.00 88.94 85 LEU A O 1
ATOM 691 N N . ASN A 1 86 ? -2.857 -3.426 7.481 1.00 83.25 86 ASN A N 1
ATOM 692 C CA . ASN A 1 86 ? -2.911 -2.825 8.815 1.00 83.25 86 ASN A CA 1
ATOM 693 C C . ASN A 1 86 ? -4.262 -2.128 9.065 1.00 83.25 86 ASN A C 1
ATOM 695 O O . ASN A 1 86 ? -4.843 -2.258 10.148 1.00 83.25 86 ASN A O 1
ATOM 699 N N . MET A 1 87 ? -4.779 -1.409 8.064 1.00 86.75 87 MET A N 1
ATOM 700 C CA . MET A 1 87 ? -6.085 -0.751 8.144 1.00 86.75 87 MET A CA 1
ATOM 701 C C . MET A 1 87 ? -7.235 -1.761 8.192 1.00 86.75 87 MET A C 1
ATOM 703 O O . MET A 1 87 ? -8.136 -1.596 9.008 1.00 86.75 87 MET A O 1
ATOM 707 N N . GLU A 1 88 ? -7.196 -2.830 7.396 1.00 89.06 88 GLU A N 1
ATOM 708 C CA . GLU A 1 88 ? -8.197 -3.907 7.416 1.00 89.06 88 GLU A CA 1
ATOM 709 C C . GLU A 1 88 ? -8.254 -4.611 8.778 1.00 89.06 88 GLU A C 1
ATOM 711 O O . GLU A 1 88 ? -9.336 -4.818 9.333 1.00 89.06 88 GLU A O 1
ATOM 716 N N . HIS A 1 89 ? -7.095 -4.917 9.370 1.00 85.44 89 HIS A N 1
ATOM 717 C CA . HIS A 1 89 ? -7.024 -5.469 10.723 1.00 85.44 89 HIS A CA 1
ATOM 718 C C . HIS A 1 89 ? -7.632 -4.522 11.765 1.00 85.44 89 HIS A C 1
ATOM 720 O O . HIS A 1 89 ? -8.347 -4.965 12.668 1.00 85.44 89 HIS A O 1
ATOM 726 N N . THR A 1 90 ? -7.388 -3.219 11.623 1.00 83.00 90 THR A N 1
ATOM 727 C CA . THR A 1 90 ? -7.925 -2.194 12.528 1.00 83.00 90 THR A CA 1
ATOM 728 C C . THR A 1 90 ? -9.436 -2.041 12.356 1.00 83.00 90 THR A C 1
ATOM 730 O O . THR A 1 90 ? -10.162 -1.966 13.346 1.00 83.00 90 THR A O 1
ATOM 733 N N . ALA A 1 91 ? -9.932 -2.069 11.117 1.00 85.62 91 ALA A N 1
ATOM 734 C CA . ALA A 1 91 ? -11.356 -2.016 10.806 1.00 85.62 91 ALA A CA 1
ATOM 735 C C . ALA A 1 91 ? -12.105 -3.218 11.406 1.00 85.62 91 ALA A C 1
ATOM 737 O O . ALA A 1 91 ? -13.145 -3.042 12.041 1.00 85.62 91 ALA A O 1
ATOM 738 N N . LEU A 1 92 ? -11.533 -4.423 11.303 1.00 87.69 92 LEU A N 1
ATOM 739 C CA . LEU A 1 92 ? -12.093 -5.629 11.917 1.00 87.69 92 LEU A CA 1
ATOM 740 C C . LEU A 1 92 ? -12.166 -5.512 13.446 1.00 87.69 92 LEU A C 1
ATOM 742 O O . LEU A 1 92 ? -13.191 -5.848 14.045 1.00 87.69 92 LEU A O 1
ATOM 746 N N . ALA A 1 93 ? -11.103 -5.014 14.082 1.00 83.62 93 ALA A N 1
ATOM 747 C CA . ALA A 1 93 ? -11.088 -4.790 15.525 1.00 83.62 93 ALA A CA 1
ATOM 748 C C . ALA A 1 93 ? -12.143 -3.751 15.949 1.00 83.62 93 ALA A C 1
ATOM 750 O O . ALA A 1 93 ? -12.887 -3.981 16.905 1.00 83.62 93 ALA A O 1
ATOM 751 N N . ALA A 1 94 ? -12.271 -2.651 15.202 1.00 83.31 94 ALA A N 1
ATOM 752 C CA . ALA A 1 94 ? -13.292 -1.636 15.442 1.00 83.31 94 ALA A CA 1
ATOM 753 C C . ALA A 1 94 ? -14.712 -2.220 15.335 1.00 83.31 94 ALA A C 1
ATOM 755 O O . ALA A 1 94 ? -15.569 -1.938 16.176 1.00 83.31 94 ALA A O 1
ATOM 756 N N . ASP A 1 95 ? -14.973 -3.081 14.352 1.00 85.12 95 ASP A N 1
ATOM 757 C CA . ASP A 1 95 ? -16.274 -3.736 14.207 1.00 85.12 95 ASP A CA 1
ATOM 758 C C . ASP A 1 95 ? -16.557 -4.740 15.334 1.00 85.12 95 ASP A C 1
ATOM 760 O O . ASP A 1 95 ? -17.690 -4.827 15.819 1.00 85.12 95 ASP A O 1
ATOM 764 N N . GLN A 1 96 ? -15.540 -5.441 15.842 1.00 84.69 96 GLN A N 1
ATOM 765 C CA . GLN A 1 96 ? -15.680 -6.287 17.030 1.00 84.69 96 GLN A CA 1
ATOM 766 C C . GLN A 1 96 ? -16.032 -5.472 18.287 1.00 84.69 96 GLN A C 1
ATOM 768 O O . GLN A 1 96 ? -16.886 -5.898 19.077 1.00 84.69 96 GLN A O 1
ATOM 773 N N . ILE A 1 97 ? -15.432 -4.291 18.463 1.00 82.56 97 ILE A N 1
ATOM 774 C 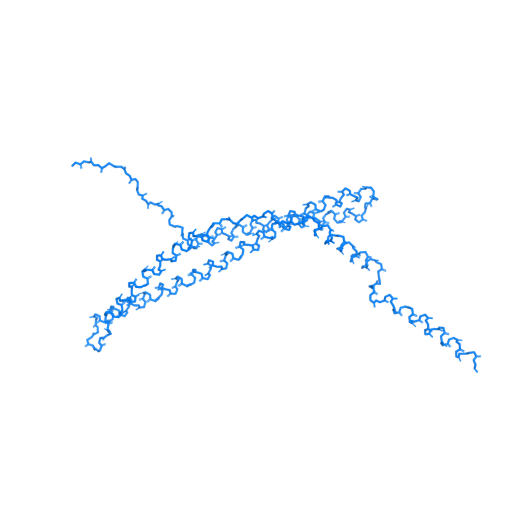CA . ILE A 1 97 ? -15.761 -3.373 19.565 1.00 82.56 97 ILE A CA 1
ATOM 775 C C . ILE A 1 97 ? -17.210 -2.887 19.430 1.00 82.56 97 ILE A C 1
ATOM 777 O O . ILE A 1 97 ? -17.979 -2.984 20.389 1.00 82.56 97 ILE A O 1
ATOM 781 N N . LYS A 1 98 ? -17.641 -2.468 18.231 1.00 84.62 98 LYS A N 1
ATOM 782 C CA . LYS A 1 98 ? -19.041 -2.072 17.972 1.00 84.62 98 LYS A CA 1
ATOM 783 C C . LYS A 1 98 ? -20.029 -3.201 18.274 1.00 84.62 98 LYS A C 1
ATOM 785 O O . LYS A 1 98 ? -21.055 -2.967 18.914 1.00 84.62 98 LYS A O 1
ATOM 790 N N . ASN A 1 99 ? -19.722 -4.431 17.861 1.00 86.25 99 ASN A N 1
ATOM 791 C CA . ASN A 1 99 ? -20.555 -5.600 18.153 1.00 86.25 99 ASN A CA 1
ATOM 792 C C . ASN A 1 99 ? -20.653 -5.859 19.663 1.00 86.25 99 ASN A C 1
ATOM 794 O O . ASN A 1 99 ? -21.739 -6.118 20.185 1.00 86.25 99 ASN A O 1
ATOM 798 N N . THR A 1 100 ? -19.539 -5.721 20.383 1.00 85.62 100 THR A N 1
ATOM 799 C CA . THR A 1 100 ? -19.507 -5.837 21.847 1.00 85.62 100 THR A CA 1
ATOM 800 C C . THR A 1 100 ? -20.364 -4.753 22.507 1.00 85.62 100 THR A C 1
ATOM 802 O O . THR A 1 100 ? -21.155 -5.054 23.404 1.00 85.62 100 THR A O 1
ATOM 805 N N . ALA A 1 101 ? -20.313 -3.515 22.009 1.00 81.31 101 ALA A N 1
ATOM 806 C CA . ALA A 1 101 ? -21.163 -2.420 22.473 1.00 81.31 101 ALA A CA 1
ATOM 807 C C . ALA A 1 101 ? -22.661 -2.671 22.233 1.00 81.31 101 ALA A C 1
ATOM 809 O O . ALA A 1 101 ? -23.493 -2.387 23.105 1.00 81.31 101 ALA A O 1
ATOM 810 N N . ALA A 1 102 ? -23.020 -3.262 21.091 1.00 85.56 102 ALA A N 1
ATOM 811 C CA . ALA A 1 102 ? -24.393 -3.671 20.808 1.00 85.56 102 ALA A CA 1
ATOM 812 C C . ALA A 1 102 ? -24.871 -4.754 21.791 1.00 85.56 102 ALA A C 1
ATOM 814 O O . ALA A 1 102 ? -25.953 -4.623 22.371 1.00 85.56 102 ALA A O 1
ATOM 815 N N . ILE A 1 103 ? -24.047 -5.776 22.055 1.00 85.25 103 ILE A N 1
ATOM 816 C CA . ILE A 1 103 ? -24.340 -6.827 23.045 1.00 85.25 103 ILE A CA 1
ATOM 817 C C . ILE A 1 103 ? -24.531 -6.216 24.439 1.00 85.25 103 ILE A C 1
ATOM 819 O O . ILE A 1 103 ? -25.524 -6.506 25.106 1.00 85.25 103 ILE A O 1
ATOM 823 N N . ILE A 1 104 ? -23.641 -5.316 24.861 1.00 85.31 104 ILE A N 1
ATOM 824 C CA . ILE A 1 104 ? -23.742 -4.596 26.138 1.00 85.31 104 ILE A CA 1
ATOM 825 C C . ILE A 1 104 ? -25.054 -3.814 26.233 1.00 85.31 104 ILE A C 1
ATOM 827 O O . ILE A 1 104 ? -25.738 -3.858 27.260 1.00 85.31 104 ILE A O 1
ATOM 831 N N . THR A 1 105 ? -25.451 -3.140 25.156 1.00 85.06 105 THR A N 1
ATOM 832 C CA . THR A 1 105 ? -26.717 -2.402 25.099 1.00 85.06 105 THR A CA 1
ATOM 833 C C . THR A 1 105 ? -27.917 -3.338 25.271 1.00 85.06 105 THR A C 1
ATOM 835 O O . THR A 1 105 ? -28.827 -3.047 26.055 1.00 85.06 105 THR A O 1
ATOM 838 N N . VAL A 1 106 ? -27.904 -4.500 24.611 1.00 86.00 106 VAL A N 1
ATOM 839 C CA . VAL A 1 106 ? -28.927 -5.547 24.781 1.00 86.00 106 VAL A CA 1
ATOM 840 C C . VAL A 1 106 ? -28.947 -6.074 26.217 1.00 86.00 106 VAL A C 1
ATOM 842 O O . VAL A 1 106 ? -30.026 -6.208 26.798 1.00 86.00 106 VAL A O 1
ATOM 845 N N . MET A 1 107 ? -27.786 -6.310 26.833 1.00 83.00 107 MET A N 1
ATOM 846 C CA . MET A 1 107 ? -27.687 -6.747 28.229 1.00 83.00 107 MET A CA 1
ATOM 847 C C . MET A 1 107 ? -28.247 -5.698 29.194 1.00 83.00 107 MET A C 1
ATOM 849 O O . MET A 1 107 ? -29.027 -6.051 30.078 1.00 83.00 107 MET A O 1
ATOM 853 N N . LYS A 1 108 ? -27.931 -4.407 29.010 1.00 83.12 108 LYS A N 1
ATOM 854 C CA . LYS A 1 108 ? -28.500 -3.311 29.817 1.00 83.12 108 LYS A CA 1
ATOM 855 C C . LYS A 1 108 ? -30.020 -3.261 29.701 1.00 83.12 108 LYS A C 1
ATOM 857 O O . LYS A 1 108 ? -30.709 -3.172 30.717 1.00 83.12 108 LYS A O 1
ATOM 862 N N . ASN A 1 109 ? -30.548 -3.338 28.481 1.00 84.75 109 ASN A N 1
ATOM 863 C CA . ASN A 1 109 ? -31.991 -3.320 28.246 1.00 84.75 109 ASN A CA 1
ATOM 864 C C . ASN A 1 109 ? -32.678 -4.546 28.856 1.00 84.75 109 ASN A C 1
ATOM 866 O O . ASN A 1 109 ? -33.687 -4.392 29.540 1.00 84.75 109 ASN A O 1
ATOM 870 N N . THR A 1 110 ? -32.084 -5.731 28.710 1.00 82.31 110 THR A N 1
ATOM 871 C CA . THR A 1 110 ? -32.560 -6.962 29.356 1.00 82.31 110 THR A CA 1
ATOM 872 C C . THR A 1 110 ? -32.555 -6.816 30.876 1.00 82.31 110 THR A C 1
ATOM 874 O O . THR A 1 110 ? -33.525 -7.158 31.535 1.00 82.31 110 THR A O 1
ATOM 877 N N . ASN A 1 111 ? -31.514 -6.221 31.461 1.00 82.06 111 ASN A N 1
ATOM 878 C CA . ASN A 1 111 ? -31.426 -6.027 32.908 1.00 82.06 111 ASN A CA 1
ATOM 879 C C . ASN A 1 111 ? -32.499 -5.059 33.447 1.00 82.06 111 ASN A C 1
ATOM 881 O O . ASN A 1 111 ? -32.972 -5.201 34.577 1.00 82.06 111 ASN A O 1
ATOM 885 N N . LYS A 1 112 ? -32.916 -4.076 32.636 1.00 81.25 112 LYS A N 1
ATOM 886 C CA . LYS A 1 112 ? -34.028 -3.168 32.962 1.00 81.25 112 LYS A CA 1
ATOM 887 C C . LYS A 1 112 ? -35.378 -3.889 32.956 1.00 81.25 112 LYS A C 1
ATOM 889 O O . LYS A 1 112 ? -36.195 -3.598 33.825 1.00 81.25 112 LYS A O 1
ATOM 894 N N . THR A 1 113 ? -35.600 -4.813 32.021 1.00 80.75 113 THR A N 1
ATOM 895 C CA . THR A 1 113 ? -36.884 -5.513 31.838 1.00 80.75 113 THR A CA 1
ATOM 896 C C . THR A 1 113 ? -37.010 -6.807 32.649 1.00 80.75 113 THR A C 1
ATOM 898 O O . THR A 1 113 ? -38.125 -7.225 32.954 1.00 80.75 113 THR A O 1
ATOM 901 N N . PHE A 1 114 ? -35.897 -7.429 33.041 1.00 77.88 114 PHE A N 1
ATOM 902 C CA . PHE A 1 114 ? -35.872 -8.701 33.762 1.00 77.88 114 PHE A CA 1
ATOM 903 C C . PHE A 1 114 ? -35.881 -8.489 35.288 1.00 77.88 114 PHE A C 1
ATOM 905 O O . PHE A 1 114 ? -35.044 -7.767 35.831 1.00 77.88 114 PHE A O 1
ATOM 912 N N . GLN A 1 115 ? -36.829 -9.124 35.991 1.00 66.12 115 GLN A N 1
ATOM 913 C CA . GLN A 1 115 ? -36.980 -9.041 37.459 1.00 66.12 115 GLN A CA 1
ATOM 914 C C . GLN A 1 115 ? -36.152 -10.092 38.234 1.00 66.12 115 GLN A C 1
ATOM 916 O O . GLN A 1 115 ? -36.178 -10.106 39.462 1.00 66.12 115 GLN A O 1
ATOM 921 N N . GLY A 1 116 ? -35.439 -10.982 37.529 1.00 68.62 116 GLY A N 1
ATOM 922 C CA . GLY A 1 116 ? -34.567 -12.012 38.113 1.00 68.62 116 GLY A CA 1
ATOM 923 C C . GLY A 1 116 ? -33.192 -11.488 38.558 1.00 68.62 116 GLY A C 1
ATOM 924 O O . GLY A 1 116 ? -33.029 -10.305 38.849 1.00 68.62 116 GLY A O 1
ATOM 925 N N . GLN A 1 117 ? -32.176 -12.365 38.609 1.00 65.12 117 GLN A N 1
ATOM 926 C CA . GLN A 1 117 ? -30.798 -11.960 38.928 1.00 65.12 117 GLN A CA 1
ATOM 927 C C . GLN A 1 117 ? -30.311 -10.890 37.948 1.00 65.12 117 GLN A C 1
ATOM 929 O O . GLN A 1 117 ? -30.168 -11.135 36.751 1.00 65.12 117 GLN A O 1
ATOM 934 N N . ARG A 1 118 ? -30.061 -9.694 38.481 1.00 66.62 118 ARG A N 1
ATOM 935 C CA . ARG A 1 118 ? -29.576 -8.561 37.707 1.00 66.62 118 ARG A CA 1
ATOM 936 C C . ARG A 1 118 ? -28.073 -8.654 37.507 1.00 66.62 118 ARG A C 1
ATOM 938 O O . ARG A 1 118 ? -27.330 -8.845 38.468 1.00 66.62 118 ARG A O 1
ATOM 945 N N . PHE A 1 119 ? -27.620 -8.460 36.271 1.00 72.62 119 PHE A N 1
ATOM 946 C CA . PHE A 1 119 ? -26.198 -8.257 35.999 1.00 72.62 119 PHE A CA 1
ATOM 947 C C . PHE A 1 119 ? -25.702 -7.011 36.750 1.00 72.62 119 PHE A C 1
ATOM 949 O O . PHE A 1 119 ? -26.468 -6.063 36.960 1.00 72.62 119 PHE A O 1
ATOM 956 N N . LYS A 1 120 ? -24.425 -6.982 37.144 1.00 79.00 120 LYS A N 1
ATOM 957 C CA . LYS A 1 120 ? -23.824 -5.811 37.794 1.00 79.00 120 LYS A CA 1
ATOM 958 C C . LYS A 1 120 ? -23.699 -4.667 36.785 1.00 79.00 120 LYS A C 1
ATOM 960 O O . LYS A 1 120 ? -22.737 -4.597 36.029 1.00 79.00 120 LYS A O 1
ATOM 965 N N . ILE A 1 121 ? -24.683 -3.768 36.775 1.00 77.94 121 ILE A N 1
ATOM 966 C CA . ILE A 1 121 ? -24.760 -2.635 35.833 1.00 77.94 121 ILE A CA 1
ATOM 967 C C . ILE A 1 121 ? -23.489 -1.780 35.875 1.00 77.94 121 ILE A C 1
ATOM 969 O O . ILE A 1 121 ? -23.017 -1.360 34.825 1.00 77.94 121 ILE A O 1
ATOM 973 N N . SER A 1 122 ? -22.893 -1.611 37.056 1.00 80.88 122 SER A N 1
ATOM 974 C CA . SER A 1 122 ? -21.656 -0.851 37.243 1.00 80.88 122 SER A CA 1
ATOM 975 C C . SER A 1 122 ? -20.445 -1.437 36.510 1.00 80.88 122 SER A C 1
ATOM 977 O O . SER A 1 122 ? -19.563 -0.689 36.106 1.00 80.88 122 SER A O 1
ATOM 979 N N . GLU A 1 123 ? -20.374 -2.757 36.320 1.00 80.62 123 GLU A N 1
ATOM 980 C CA . GLU A 1 123 ? -19.308 -3.383 35.522 1.00 80.62 123 GLU A CA 1
ATOM 981 C C . GLU A 1 123 ? -19.559 -3.162 34.025 1.00 80.62 123 GLU A C 1
ATOM 983 O O . GLU A 1 123 ? -18.624 -2.908 33.273 1.00 80.62 123 GLU A O 1
ATOM 988 N N . ILE A 1 124 ? -20.826 -3.169 33.603 1.00 79.12 124 ILE A N 1
ATOM 989 C CA . ILE A 1 124 ? -21.214 -2.904 32.213 1.00 79.12 124 ILE A CA 1
ATOM 990 C C . ILE A 1 124 ? -20.969 -1.432 31.833 1.00 79.12 124 ILE A C 1
ATOM 992 O O . ILE A 1 124 ? -20.560 -1.150 30.713 1.00 79.12 124 ILE A O 1
ATOM 996 N N . GLU A 1 125 ? -21.216 -0.492 32.748 1.00 81.12 125 GLU A N 1
ATOM 997 C CA . GLU A 1 125 ? -20.899 0.932 32.561 1.00 81.12 125 GLU A CA 1
ATOM 998 C C . GLU A 1 125 ? -19.394 1.157 32.408 1.00 81.12 125 GLU A C 1
ATOM 1000 O O . GLU A 1 125 ? -18.991 1.755 31.422 1.00 81.12 125 GLU A O 1
ATOM 1005 N N . LYS A 1 126 ? -18.559 0.544 33.256 1.00 85.38 126 LYS A N 1
ATOM 1006 C CA . LYS A 1 126 ? -17.094 0.619 33.104 1.00 85.38 126 LYS A CA 1
ATOM 1007 C C . LYS A 1 126 ? -16.590 0.077 31.766 1.00 85.38 126 LYS A C 1
ATOM 1009 O O . LYS A 1 126 ? -15.668 0.637 31.191 1.00 85.38 126 LYS A O 1
ATOM 1014 N N . ILE A 1 127 ? -17.163 -1.026 31.275 1.00 82.19 127 ILE A N 1
ATOM 1015 C CA . ILE A 1 127 ? -16.783 -1.565 29.959 1.00 82.19 127 ILE A CA 1
ATOM 1016 C C . ILE A 1 127 ? -17.211 -0.603 28.846 1.00 82.19 127 ILE A C 1
ATOM 1018 O O . ILE A 1 127 ? -16.495 -0.464 27.862 1.00 82.19 127 ILE A O 1
ATOM 1022 N N . GLN A 1 128 ? -18.357 0.064 28.996 1.00 80.81 128 GLN A N 1
ATOM 1023 C CA . GLN A 1 128 ? -18.812 1.068 28.040 1.00 80.81 128 GLN A CA 1
ATOM 1024 C C . GLN A 1 128 ? -17.869 2.270 27.979 1.00 80.81 128 GLN A C 1
ATOM 1026 O O . GLN A 1 128 ? -17.458 2.622 26.879 1.00 80.81 128 GLN A O 1
ATOM 1031 N N . ASP A 1 129 ? -17.489 2.818 29.133 1.00 85.31 129 ASP A N 1
ATOM 1032 C CA . ASP A 1 129 ? -16.566 3.954 29.220 1.00 85.31 129 ASP A CA 1
ATOM 1033 C C . ASP A 1 129 ? -15.203 3.590 28.598 1.00 85.31 129 ASP A C 1
ATOM 1035 O O . ASP A 1 129 ? -14.708 4.285 27.718 1.00 85.31 129 ASP A O 1
ATOM 1039 N N . ASN A 1 130 ? -14.653 2.415 28.934 1.00 83.06 130 ASN A N 1
ATOM 1040 C CA . ASN A 1 130 ? -13.387 1.948 28.357 1.00 83.06 130 ASN A CA 1
ATOM 1041 C C . ASN A 1 130 ? -13.455 1.731 26.833 1.00 83.06 130 ASN A C 1
ATOM 1043 O O . ASN A 1 130 ? -12.450 1.877 26.144 1.00 83.06 130 ASN A O 1
ATOM 1047 N N . MET A 1 131 ? -14.604 1.313 26.289 1.00 82.38 131 MET A N 1
ATOM 1048 C CA . MET A 1 131 ? -14.762 1.166 24.837 1.00 82.38 131 MET A CA 1
ATOM 1049 C C . MET A 1 131 ? -14.835 2.517 24.130 1.00 82.38 131 MET A C 1
ATOM 1051 O O . MET A 1 131 ? -14.394 2.606 22.990 1.00 82.38 131 MET A O 1
ATOM 1055 N N . GLU A 1 132 ? -15.407 3.536 24.771 1.00 82.06 132 GLU A N 1
ATOM 1056 C CA . GLU A 1 132 ? -15.438 4.898 24.236 1.00 82.06 132 GLU A CA 1
ATOM 1057 C C . GLU A 1 132 ? -14.011 5.446 24.108 1.00 82.06 132 GLU A C 1
ATOM 1059 O O . GLU A 1 132 ? -13.621 5.860 23.017 1.00 82.06 132 GLU A O 1
ATOM 1064 N N . ASP A 1 133 ? -13.194 5.280 25.151 1.00 84.75 133 ASP A N 1
ATOM 1065 C CA . ASP A 1 133 ? -11.772 5.642 25.124 1.00 84.75 133 ASP A CA 1
ATOM 1066 C C . ASP A 1 133 ? -11.000 4.884 24.022 1.00 84.75 133 ASP A C 1
ATOM 1068 O O . ASP A 1 133 ? -10.225 5.476 23.270 1.00 84.75 133 ASP A O 1
ATOM 1072 N N . LEU A 1 134 ? -11.245 3.575 23.865 1.00 79.81 134 LEU A N 1
ATOM 1073 C CA . LEU A 1 134 ? -10.597 2.758 22.828 1.00 79.81 134 LEU A CA 1
ATOM 1074 C C . LEU A 1 134 ? -10.968 3.186 21.401 1.00 79.81 134 LEU A C 1
ATOM 1076 O O . LEU A 1 134 ? -10.129 3.113 20.502 1.00 79.81 134 LEU A O 1
ATOM 1080 N N . LEU A 1 135 ? -12.216 3.605 21.172 1.00 78.62 135 LEU A N 1
ATOM 1081 C CA . LEU A 1 135 ? -12.649 4.103 19.865 1.00 78.62 135 LEU A CA 1
ATOM 1082 C C . LEU A 1 135 ? -11.970 5.439 19.531 1.00 78.62 135 LEU A C 1
ATOM 1084 O O . LEU A 1 135 ? -11.522 5.623 18.398 1.00 78.62 135 LEU A O 1
ATOM 1088 N N . ASP A 1 136 ? -11.823 6.326 20.515 1.00 80.69 136 ASP A N 1
ATOM 1089 C CA . ASP A 1 136 ? -11.119 7.601 20.348 1.00 80.69 136 ASP A CA 1
ATOM 1090 C C . ASP A 1 136 ? -9.609 7.407 20.100 1.00 80.69 136 ASP A C 1
ATOM 1092 O O . ASP A 1 136 ? -9.015 8.088 19.254 1.00 80.69 136 ASP A O 1
ATOM 1096 N N . GLU A 1 137 ? -8.974 6.449 20.782 1.00 79.81 137 GLU A N 1
ATOM 1097 C CA . GLU A 1 137 ? -7.574 6.077 20.533 1.00 79.81 137 GLU A CA 1
ATOM 1098 C C . GLU A 1 137 ? -7.374 5.480 19.132 1.00 79.81 137 GLU A C 1
ATOM 1100 O O . GLU A 1 137 ? -6.398 5.809 18.450 1.00 79.81 137 GLU A O 1
ATOM 1105 N N . MET A 1 138 ? -8.309 4.645 18.664 1.00 70.88 138 MET A N 1
ATOM 1106 C CA . MET A 1 138 ? -8.285 4.098 17.304 1.00 70.88 138 MET A CA 1
ATOM 1107 C C . MET A 1 138 ? -8.360 5.200 16.244 1.00 70.88 138 MET A C 1
ATOM 1109 O O . MET A 1 138 ? -7.588 5.177 15.282 1.00 70.88 138 MET A O 1
ATOM 1113 N N . ASP A 1 139 ? -9.231 6.194 16.424 1.00 73.50 139 ASP A N 1
ATOM 1114 C CA . ASP A 1 139 ? -9.341 7.333 15.507 1.00 73.50 139 ASP A CA 1
ATOM 1115 C C . ASP A 1 139 ? -8.036 8.153 15.446 1.00 73.50 139 ASP A C 1
ATOM 1117 O O . ASP A 1 139 ? -7.613 8.583 14.366 1.00 73.50 139 ASP A O 1
ATOM 1121 N N . GLN A 1 140 ? -7.332 8.318 16.572 1.00 73.38 140 GLN A N 1
ATOM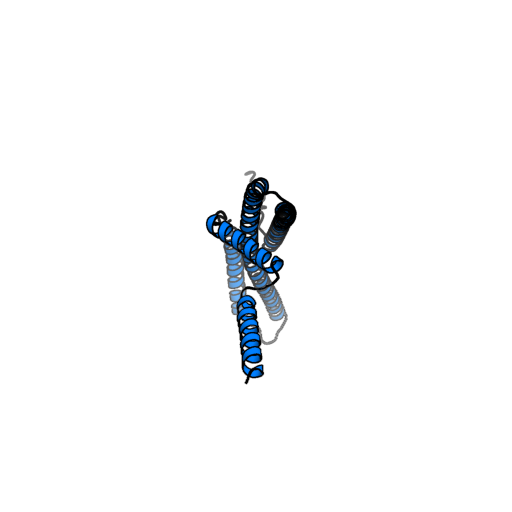 1122 C CA . GLN A 1 140 ? -6.013 8.965 16.591 1.00 73.38 140 GLN A CA 1
ATOM 1123 C C . GLN A 1 140 ? -4.927 8.117 15.917 1.00 73.38 140 GLN A C 1
ATOM 1125 O O . GLN A 1 140 ? -4.135 8.648 15.132 1.00 73.38 140 GLN A O 1
ATOM 1130 N N . ALA A 1 141 ? -4.894 6.809 16.179 1.00 70.12 141 ALA A N 1
ATOM 1131 C CA . ALA A 1 141 ? -3.942 5.894 15.555 1.00 70.12 141 ALA A CA 1
ATOM 1132 C C . ALA A 1 141 ? -4.097 5.877 14.023 1.00 70.12 141 ALA A C 1
ATOM 1134 O O . ALA A 1 141 ? -3.102 5.959 13.297 1.00 70.12 141 ALA A O 1
ATOM 1135 N N . ASN A 1 142 ? -5.338 5.881 13.528 1.00 64.69 142 ASN A N 1
ATOM 1136 C CA . ASN A 1 142 ? -5.650 5.956 12.099 1.00 64.69 142 ASN A CA 1
ATOM 1137 C C . ASN A 1 142 ? -5.075 7.217 11.434 1.00 64.69 142 ASN A C 1
ATOM 1139 O O . ASN A 1 142 ? -4.541 7.152 10.327 1.00 64.69 142 ASN A O 1
ATOM 1143 N N . SER A 1 143 ? -5.128 8.359 12.124 1.00 67.19 143 SER A N 1
ATOM 1144 C CA . SER A 1 143 ? -4.561 9.622 11.631 1.00 67.19 143 SER A CA 1
ATOM 1145 C C . SER A 1 143 ? -3.034 9.561 11.476 1.00 67.19 143 SER A C 1
ATOM 1147 O O . SER A 1 143 ? -2.473 10.094 10.517 1.00 67.19 143 SER A O 1
ATOM 1149 N N . LEU A 1 144 ? -2.343 8.865 12.384 1.00 64.75 144 LEU A N 1
ATOM 1150 C CA . LEU A 1 144 ? -0.883 8.732 12.357 1.00 64.75 144 LEU A CA 1
ATOM 1151 C C . LEU A 1 144 ? -0.391 7.761 11.274 1.00 64.75 144 LEU A C 1
ATOM 1153 O O . LEU A 1 144 ? 0.647 8.009 10.657 1.00 64.75 144 LEU A O 1
ATOM 1157 N N . LEU A 1 145 ? -1.144 6.691 11.007 1.00 63.09 145 LEU A N 1
ATOM 1158 C CA . LEU A 1 145 ? -0.815 5.688 9.985 1.00 63.09 145 LEU A CA 1
ATOM 1159 C C . LEU A 1 145 ? -0.983 6.197 8.542 1.00 63.09 145 LEU A C 1
ATOM 1161 O O . LEU A 1 145 ? -0.494 5.564 7.608 1.00 63.09 145 LEU A O 1
ATOM 1165 N N . ALA A 1 146 ? -1.639 7.342 8.340 1.00 58.59 146 ALA A N 1
ATOM 1166 C CA . ALA A 1 146 ? -1.844 7.950 7.025 1.00 58.59 146 ALA A CA 1
ATOM 1167 C C . ALA A 1 146 ? -0.634 8.759 6.505 1.00 58.59 146 ALA A C 1
ATOM 1169 O O . ALA A 1 146 ? -0.701 9.342 5.421 1.00 58.59 146 ALA A O 1
ATOM 1170 N N . ARG A 1 147 ? 0.472 8.847 7.259 1.00 59.78 147 ARG A N 1
ATOM 1171 C CA . ARG A 1 147 ? 1.627 9.668 6.871 1.00 59.78 147 ARG A CA 1
ATOM 1172 C C . ARG A 1 147 ? 2.409 9.006 5.716 1.00 59.78 147 ARG A C 1
ATOM 1174 O O . ARG A 1 147 ? 2.868 7.878 5.883 1.00 59.78 147 ARG A O 1
ATOM 1181 N N . PRO A 1 148 ? 2.597 9.679 4.564 1.00 51.28 148 PRO A N 1
ATOM 1182 C CA . PRO A 1 148 ? 3.278 9.087 3.416 1.00 51.28 148 PRO A CA 1
ATOM 1183 C C . PRO A 1 148 ? 4.764 8.852 3.714 1.00 51.28 148 PRO A C 1
ATOM 1185 O O . PRO A 1 148 ? 5.466 9.763 4.159 1.00 51.28 148 PRO A O 1
ATOM 1188 N N . TYR A 1 149 ? 5.229 7.629 3.461 1.00 54.22 149 TYR A N 1
ATOM 1189 C CA . TYR A 1 149 ? 6.647 7.269 3.476 1.00 54.22 149 TYR A CA 1
ATOM 1190 C C . TYR A 1 149 ? 7.343 7.778 2.204 1.00 54.22 149 TYR A C 1
ATOM 1192 O O . TYR A 1 149 ? 6.741 7.804 1.131 1.00 54.22 149 TYR A O 1
ATOM 1200 N N . ASP A 1 150 ? 8.607 8.188 2.328 1.00 52.56 150 ASP A N 1
ATOM 1201 C CA . ASP A 1 150 ? 9.457 8.583 1.199 1.00 52.56 150 ASP A CA 1
ATOM 1202 C C . ASP A 1 150 ? 9.950 7.330 0.451 1.00 52.56 150 ASP A C 1
ATOM 1204 O O . ASP A 1 150 ? 10.440 6.383 1.067 1.00 52.56 150 ASP A O 1
ATOM 1208 N N . LEU A 1 151 ? 9.764 7.298 -0.871 1.00 54.31 151 LEU A N 1
ATOM 1209 C CA . LEU A 1 151 ? 9.798 6.090 -1.714 1.00 54.31 151 LEU A CA 1
ATOM 1210 C C . LEU A 1 151 ? 11.008 6.029 -2.664 1.00 54.31 151 LEU A C 1
ATOM 1212 O O . LEU A 1 151 ? 11.014 5.233 -3.598 1.00 54.31 151 LEU A O 1
ATOM 1216 N N . ASN A 1 152 ? 12.025 6.866 -2.461 1.00 54.88 152 ASN A N 1
ATOM 1217 C CA . ASN A 1 152 ? 13.071 7.108 -3.464 1.00 54.88 152 ASN A CA 1
ATOM 1218 C C . ASN A 1 152 ? 14.377 6.302 -3.278 1.00 54.88 152 ASN A C 1
ATOM 1220 O O . ASN A 1 152 ? 15.440 6.805 -3.622 1.00 54.88 152 ASN A O 1
ATOM 1224 N N . GLN A 1 153 ? 14.342 5.077 -2.743 1.00 57.78 153 GLN A N 1
ATOM 1225 C CA . GLN A 1 153 ? 15.563 4.280 -2.510 1.00 57.78 153 GLN A CA 1
ATOM 1226 C C . GLN A 1 153 ? 15.581 2.972 -3.310 1.00 57.78 153 GLN A C 1
ATOM 1228 O O . GLN A 1 153 ? 15.491 1.893 -2.734 1.00 57.78 153 GLN A O 1
ATOM 1233 N N . VAL A 1 154 ? 15.682 3.065 -4.638 1.00 65.88 154 VAL A N 1
ATOM 1234 C CA . VAL A 1 154 ? 16.042 1.915 -5.486 1.00 65.88 154 VAL A CA 1
ATOM 1235 C C . VAL A 1 154 ? 17.485 2.106 -5.949 1.00 65.88 154 VAL A C 1
ATOM 1237 O O . VAL A 1 154 ? 17.831 3.186 -6.420 1.00 65.88 154 VAL A O 1
ATOM 1240 N N . ASP A 1 155 ? 18.324 1.085 -5.767 1.00 70.44 155 ASP A N 1
ATOM 1241 C CA . ASP A 1 155 ? 19.729 1.106 -6.185 1.00 70.44 155 ASP A CA 1
ATOM 1242 C C . ASP A 1 155 ? 19.843 0.739 -7.673 1.00 70.44 155 ASP A C 1
ATOM 1244 O O . ASP A 1 155 ? 19.428 -0.340 -8.102 1.00 70.44 155 ASP A O 1
ATOM 1248 N N . GLU A 1 156 ? 20.390 1.654 -8.475 1.00 64.88 156 GLU A N 1
ATOM 1249 C CA . GLU A 1 156 ? 20.582 1.465 -9.916 1.00 64.88 156 GLU A CA 1
ATOM 1250 C C . GLU A 1 156 ? 21.619 0.366 -10.224 1.00 64.88 156 GLU A C 1
ATOM 1252 O O . GLU A 1 156 ? 21.508 -0.302 -11.249 1.00 64.88 156 GLU A O 1
ATOM 1257 N N . THR A 1 157 ? 22.581 0.117 -9.326 1.00 71.19 157 THR A N 1
ATOM 1258 C CA . THR A 1 157 ? 23.662 -0.864 -9.543 1.00 71.19 157 THR A CA 1
ATOM 1259 C C . THR A 1 157 ? 23.204 -2.312 -9.364 1.00 71.19 157 THR A C 1
ATOM 1261 O O . THR A 1 157 ? 23.595 -3.190 -10.131 1.00 71.19 157 THR A O 1
ATOM 1264 N N . GLU A 1 158 ? 22.320 -2.566 -8.396 1.00 76.25 158 GLU A N 1
ATOM 1265 C CA . GLU A 1 158 ? 21.674 -3.873 -8.214 1.00 76.25 158 GLU A CA 1
ATOM 1266 C C . GLU A 1 158 ? 20.813 -4.226 -9.433 1.00 76.25 158 GLU A C 1
ATOM 1268 O O . GLU A 1 158 ? 20.776 -5.369 -9.884 1.00 76.25 158 GLU A O 1
ATOM 1273 N N . LEU A 1 159 ? 20.152 -3.220 -10.005 1.00 75.31 159 LEU A N 1
ATOM 1274 C CA . LEU A 1 159 ? 19.276 -3.392 -11.153 1.00 75.31 159 LEU A CA 1
ATOM 1275 C C . LEU A 1 159 ? 20.030 -3.779 -12.430 1.00 75.31 159 LEU A C 1
ATOM 1277 O O . LEU A 1 159 ? 19.541 -4.601 -13.206 1.00 75.31 159 LEU A O 1
ATOM 1281 N N . GLU A 1 160 ? 21.201 -3.182 -12.658 1.00 69.88 160 GLU A N 1
ATOM 1282 C CA . GLU A 1 160 ? 22.071 -3.541 -13.782 1.00 69.88 160 GLU A CA 1
ATOM 1283 C C . GLU A 1 160 ? 22.533 -4.999 -13.674 1.00 69.88 160 GLU A C 1
ATOM 1285 O O . GLU A 1 160 ? 22.425 -5.741 -14.650 1.00 69.88 160 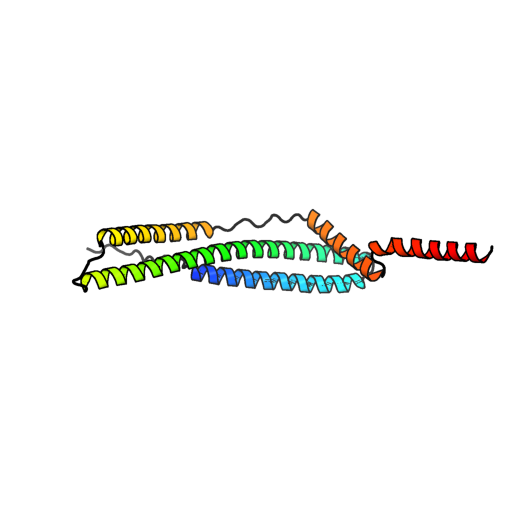GLU A O 1
ATOM 1290 N N . ALA A 1 161 ? 22.930 -5.443 -12.477 1.00 78.06 161 ALA A N 1
ATOM 1291 C CA . ALA A 1 161 ? 23.328 -6.828 -12.229 1.00 78.06 161 ALA A CA 1
ATOM 1292 C C . ALA A 1 161 ? 22.167 -7.829 -12.413 1.00 78.06 161 ALA A C 1
ATOM 1294 O O . ALA A 1 161 ? 22.349 -8.880 -13.028 1.00 78.06 161 ALA A O 1
ATOM 1295 N N . GLU A 1 162 ? 20.960 -7.507 -11.927 1.00 71.88 162 GLU A N 1
ATOM 1296 C CA . GLU A 1 162 ? 19.755 -8.324 -12.157 1.00 71.88 162 GLU A CA 1
ATOM 1297 C C . GLU A 1 162 ? 19.411 -8.434 -13.652 1.00 71.88 162 GLU A C 1
ATOM 1299 O O . GLU A 1 162 ? 18.973 -9.489 -14.118 1.00 71.88 162 GLU A O 1
ATOM 1304 N N . PHE A 1 163 ? 19.597 -7.350 -14.410 1.00 72.56 163 PHE A N 1
ATOM 1305 C CA . PHE A 1 163 ? 19.309 -7.324 -15.841 1.00 72.56 163 PHE A CA 1
ATOM 1306 C C . PHE A 1 163 ? 20.306 -8.162 -16.650 1.00 72.56 163 PHE A C 1
ATOM 1308 O O . PHE A 1 163 ? 19.879 -8.895 -17.542 1.00 72.56 163 PHE A O 1
ATOM 1315 N N . GLU A 1 164 ? 21.601 -8.088 -16.331 1.00 72.69 164 GLU A N 1
ATOM 1316 C CA . GLU A 1 164 ? 22.634 -8.916 -16.968 1.00 72.69 164 GLU A CA 1
ATOM 1317 C C . GLU A 1 164 ? 22.406 -10.410 -16.688 1.00 72.69 164 GLU A C 1
ATOM 1319 O O . GLU A 1 164 ? 22.394 -11.214 -17.619 1.00 72.69 164 GLU A O 1
ATOM 1324 N N . ALA A 1 165 ? 22.078 -10.781 -15.445 1.00 72.19 165 ALA A N 1
ATOM 1325 C CA . ALA A 1 165 ? 21.779 -12.171 -15.089 1.00 72.19 165 ALA A CA 1
ATOM 1326 C C . ALA A 1 165 ? 20.551 -12.746 -15.831 1.00 72.19 165 ALA A C 1
ATOM 1328 O O . ALA A 1 165 ? 20.522 -13.926 -16.179 1.00 72.19 165 ALA A O 1
ATOM 1329 N N . LEU A 1 166 ? 19.528 -11.924 -16.097 1.00 63.09 166 LEU A N 1
ATOM 1330 C CA . LEU A 1 166 ? 18.351 -12.316 -16.887 1.00 63.09 166 LEU A CA 1
ATOM 1331 C C . LEU A 1 166 ? 18.690 -12.606 -18.360 1.00 63.09 166 LEU A C 1
ATOM 1333 O O . LEU A 1 166 ? 18.023 -13.435 -18.978 1.00 63.09 166 LEU A O 1
ATOM 1337 N N . GLU A 1 167 ? 19.691 -11.926 -18.925 1.00 62.75 167 GLU A N 1
ATOM 1338 C CA . GLU A 1 167 ? 20.174 -12.160 -20.292 1.00 62.75 167 GLU A CA 1
ATOM 1339 C C . GLU A 1 167 ? 20.983 -13.459 -20.378 1.00 62.75 167 GLU A C 1
ATOM 1341 O O . GLU A 1 167 ? 20.741 -14.257 -21.285 1.00 62.75 167 GLU A O 1
ATOM 1346 N N . ASP A 1 168 ? 21.869 -13.707 -19.410 1.00 59.31 168 ASP A N 1
ATOM 1347 C CA . ASP A 1 168 ? 22.705 -14.912 -19.371 1.00 59.31 168 ASP A CA 1
ATOM 1348 C C . ASP A 1 168 ? 21.863 -16.193 -19.243 1.00 59.31 168 ASP A C 1
ATOM 1350 O O . ASP A 1 168 ? 22.085 -17.152 -19.982 1.00 59.31 168 ASP A O 1
ATOM 1354 N N . ILE A 1 169 ? 20.816 -16.182 -18.407 1.00 57.38 169 ILE A N 1
ATOM 1355 C CA . ILE A 1 169 ? 19.884 -17.318 -18.271 1.00 57.38 169 ILE A CA 1
ATOM 1356 C C . ILE A 1 169 ? 19.156 -17.617 -19.595 1.00 57.38 169 ILE A C 1
ATOM 1358 O O . ILE A 1 169 ? 18.930 -18.776 -19.935 1.00 57.38 169 ILE A O 1
ATOM 1362 N N . ASP A 1 170 ? 18.771 -16.596 -20.366 1.00 53.78 170 ASP A N 1
ATOM 1363 C CA . ASP A 1 170 ? 18.105 -16.800 -21.659 1.00 53.78 170 ASP A CA 1
ATOM 1364 C C . ASP A 1 170 ? 19.077 -17.259 -22.756 1.00 53.78 170 ASP A C 1
ATOM 1366 O O . ASP A 1 170 ? 18.691 -18.068 -23.603 1.00 53.78 170 ASP A O 1
ATOM 1370 N N . LEU A 1 171 ? 20.318 -16.760 -22.750 1.00 52.94 171 LEU A N 1
ATOM 1371 C CA . LEU A 1 171 ? 21.373 -17.201 -23.667 1.00 52.94 171 LEU A CA 1
ATOM 1372 C C . LEU A 1 171 ? 21.747 -18.671 -23.420 1.00 52.94 171 LEU A C 1
ATOM 1374 O O . LEU A 1 171 ? 21.941 -19.408 -24.386 1.00 52.94 171 LEU A O 1
ATOM 1378 N N . GLU A 1 172 ? 21.757 -19.120 -22.162 1.00 47.09 172 GLU A N 1
ATOM 1379 C CA . GLU A 1 172 ? 21.938 -20.532 -21.790 1.00 47.09 172 GLU A CA 1
ATOM 1380 C C . GLU A 1 172 ? 20.764 -21.431 -22.224 1.00 47.09 172 GLU A C 1
ATOM 1382 O O . GLU A 1 172 ? 20.954 -22.591 -22.590 1.00 47.09 172 GLU A O 1
ATOM 1387 N N . ILE A 1 173 ? 19.530 -20.913 -22.233 1.00 51.19 173 ILE A N 1
ATOM 1388 C CA . ILE A 1 173 ? 18.360 -21.659 -22.730 1.00 51.19 173 ILE A CA 1
ATOM 1389 C C . ILE A 1 173 ? 18.389 -21.781 -24.266 1.00 51.19 173 ILE A C 1
ATOM 1391 O O . ILE A 1 173 ? 17.941 -22.791 -24.813 1.00 51.19 173 ILE A O 1
ATOM 1395 N N . GLU A 1 174 ? 18.922 -20.782 -24.979 1.00 45.09 174 GLU A N 1
ATOM 1396 C CA . GLU A 1 174 ? 19.051 -20.785 -26.447 1.00 45.09 174 GLU A CA 1
ATOM 1397 C C . GLU A 1 174 ? 20.263 -21.612 -26.940 1.00 45.09 174 GLU A C 1
ATOM 1399 O O . GLU A 1 174 ? 20.217 -22.129 -28.058 1.00 45.09 174 GLU A O 1
ATOM 1404 N N . SER A 1 175 ? 21.302 -21.815 -26.112 1.00 49.62 175 SER A N 1
ATOM 1405 C CA . SER A 1 175 ? 22.455 -22.691 -26.408 1.00 49.62 175 SER A CA 1
ATOM 1406 C C . SER A 1 175 ? 22.198 -24.186 -26.150 1.00 49.62 175 SER A C 1
ATOM 1408 O O . SER A 1 175 ? 23.010 -25.026 -26.535 1.00 49.62 175 SER A O 1
ATOM 1410 N N . GLY A 1 176 ? 21.041 -24.544 -25.581 1.00 49.09 176 GLY A N 1
ATOM 1411 C CA . GLY A 1 176 ? 20.512 -25.913 -25.559 1.00 49.09 176 GLY A CA 1
ATOM 1412 C C . GLY A 1 176 ? 21.131 -26.867 -24.532 1.00 49.09 176 GLY A C 1
ATOM 1413 O O . GLY A 1 176 ? 20.674 -28.007 -24.439 1.00 49.09 176 GLY A O 1
ATOM 1414 N N . ILE A 1 177 ? 22.109 -26.427 -23.738 1.00 50.12 177 ILE A N 1
ATOM 1415 C CA . ILE A 1 177 ? 22.730 -27.240 -22.686 1.00 50.12 177 ILE A CA 1
ATOM 1416 C C . ILE A 1 177 ? 22.845 -26.382 -21.419 1.00 50.12 177 ILE A C 1
ATOM 1418 O O . ILE A 1 177 ? 23.689 -25.495 -21.351 1.00 50.12 177 ILE A O 1
ATOM 1422 N N . PRO A 1 178 ? 21.997 -26.619 -20.403 1.00 58.19 178 PRO A N 1
ATOM 1423 C CA . PRO A 1 178 ? 22.174 -26.029 -19.085 1.00 58.19 178 PRO A CA 1
ATOM 1424 C C . PRO A 1 178 ? 23.569 -26.336 -18.527 1.00 58.19 178 PRO A C 1
ATOM 1426 O O . PRO A 1 178 ? 24.010 -27.479 -18.624 1.00 58.19 178 PRO A O 1
ATOM 1429 N N . SER A 1 179 ? 24.229 -25.376 -17.872 1.00 56.47 179 SER A N 1
ATOM 1430 C CA . SER A 1 179 ? 25.600 -25.533 -17.339 1.00 56.47 179 SER A CA 1
ATOM 1431 C C . SER A 1 179 ? 25.781 -26.762 -16.417 1.00 56.47 179 SER A C 1
ATOM 1433 O O . SER A 1 179 ? 26.846 -27.373 -16.362 1.00 56.47 179 SER A O 1
ATOM 1435 N N . TYR A 1 180 ? 24.712 -27.234 -15.758 1.00 59.84 180 TYR A N 1
ATOM 1436 C CA . TYR A 1 180 ? 24.732 -28.474 -14.963 1.00 59.84 180 TYR A CA 1
ATOM 1437 C C . TYR A 1 180 ? 24.759 -29.779 -15.790 1.00 59.84 180 TYR A C 1
ATOM 1439 O O . TYR A 1 180 ? 24.953 -30.853 -15.221 1.00 59.84 180 TYR A O 1
ATOM 1447 N N . LEU A 1 181 ? 24.545 -29.710 -17.107 1.00 56.22 181 LEU A N 1
ATOM 1448 C CA . LEU A 1 181 ? 24.646 -30.821 -18.062 1.00 56.22 181 LEU A CA 1
ATOM 1449 C C . LEU A 1 181 ? 25.931 -30.771 -18.904 1.00 56.22 181 LEU A C 1
ATOM 1451 O O . LEU A 1 181 ? 26.252 -31.769 -19.544 1.00 56.22 181 LEU A O 1
ATOM 1455 N N . GLU A 1 182 ? 26.689 -29.673 -18.868 1.00 57.25 182 GLU A N 1
ATOM 1456 C CA . GLU A 1 182 ? 27.925 -29.498 -19.651 1.00 57.25 182 GLU A CA 1
ATOM 1457 C C . GLU A 1 182 ? 29.014 -30.510 -19.238 1.00 57.25 182 GLU A C 1
ATOM 1459 O O . GLU A 1 182 ? 29.718 -31.066 -20.075 1.00 57.25 182 GLU A O 1
ATOM 1464 N N . GLY A 1 183 ? 29.056 -30.892 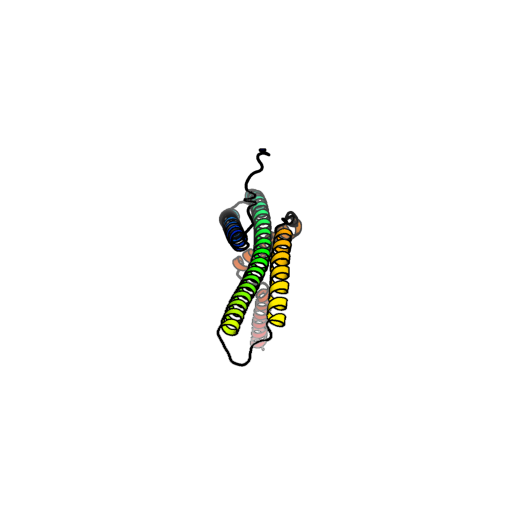-17.955 1.00 54.12 183 GLY A N 1
ATOM 1465 C CA . GLY A 1 183 ? 29.948 -31.945 -17.450 1.00 54.12 183 GLY A CA 1
ATOM 1466 C C . GLY A 1 183 ? 29.506 -33.390 -17.736 1.00 54.12 183 GLY A C 1
ATOM 1467 O O . GLY A 1 183 ? 30.217 -34.321 -17.363 1.00 54.12 183 GLY A O 1
ATOM 1468 N N . ILE A 1 184 ? 28.338 -33.620 -18.353 1.00 54.97 184 ILE A N 1
ATOM 1469 C CA . ILE A 1 184 ? 27.848 -34.976 -18.677 1.00 54.97 184 ILE A CA 1
ATOM 1470 C C . ILE A 1 184 ? 28.331 -35.429 -20.064 1.00 54.97 184 ILE A C 1
ATOM 1472 O O . ILE A 1 184 ? 28.516 -36.628 -20.282 1.00 54.97 184 ILE A O 1
ATOM 1476 N N . GLU A 1 185 ? 28.593 -34.505 -20.992 1.00 53.31 185 GLU A N 1
ATOM 1477 C CA . GLU A 1 185 ? 29.180 -34.847 -22.296 1.00 53.31 185 GLU A CA 1
ATOM 1478 C C . GLU A 1 185 ? 30.649 -35.278 -22.171 1.00 53.31 185 GLU A C 1
ATOM 1480 O O . GLU A 1 185 ? 31.031 -36.274 -22.785 1.00 53.31 185 GLU A O 1
ATOM 1485 N N . GLU A 1 186 ? 31.434 -34.656 -21.281 1.00 53.38 186 GLU A N 1
ATOM 1486 C CA . GLU A 1 186 ? 32.815 -35.090 -20.993 1.00 53.38 186 GLU A CA 1
ATOM 1487 C C . GLU A 1 186 ? 32.889 -36.500 -20.374 1.00 53.38 186 GLU A C 1
ATOM 1489 O O . GLU A 1 186 ? 33.897 -37.199 -20.520 1.00 53.38 186 GLU A O 1
ATOM 1494 N N . LEU A 1 187 ? 31.826 -36.952 -19.697 1.00 52.22 187 LEU A N 1
ATOM 1495 C CA . LEU A 1 187 ? 31.737 -38.314 -19.161 1.00 52.22 187 LEU A CA 1
ATOM 1496 C C . LEU A 1 187 ? 31.387 -39.331 -20.254 1.00 52.22 187 LEU A C 1
ATOM 1498 O O . LEU A 1 187 ? 31.999 -40.395 -20.298 1.00 52.22 187 LEU A O 1
ATOM 1502 N N . LYS A 1 188 ? 30.484 -38.989 -21.183 1.00 55.00 188 LYS A N 1
ATOM 1503 C CA . LYS A 1 188 ? 30.130 -39.860 -22.319 1.00 55.00 188 LYS A CA 1
ATOM 1504 C C . LYS A 1 188 ? 31.269 -40.013 -23.325 1.00 55.00 188 LYS A C 1
ATOM 1506 O O . LYS A 1 188 ? 31.509 -41.113 -23.813 1.00 55.00 188 LYS A O 1
ATOM 1511 N N . GLU A 1 189 ? 32.006 -38.938 -23.597 1.00 52.31 189 GLU A N 1
ATOM 1512 C CA . GLU A 1 189 ? 33.152 -38.977 -24.514 1.00 52.31 189 GLU A CA 1
ATOM 1513 C C . GLU A 1 189 ? 34.343 -39.762 -23.921 1.00 52.31 189 GLU A C 1
ATOM 1515 O O . GLU A 1 189 ? 35.165 -40.321 -24.654 1.00 52.31 189 GLU A O 1
ATOM 1520 N N . ASN A 1 190 ? 34.426 -39.849 -22.588 1.00 52.12 190 ASN A N 1
ATOM 1521 C CA . ASN A 1 190 ? 35.382 -40.716 -21.898 1.00 52.12 190 ASN A CA 1
ATOM 1522 C C . ASN A 1 190 ? 34.900 -42.172 -21.788 1.00 52.12 190 ASN A C 1
ATOM 1524 O O . ASN A 1 190 ? 35.734 -43.067 -21.892 1.00 52.12 190 ASN A O 1
ATOM 1528 N N . GLU A 1 191 ? 33.597 -42.437 -21.646 1.00 53.75 191 GLU A N 1
ATOM 1529 C CA . GLU A 1 191 ? 33.043 -43.802 -21.685 1.00 53.75 191 GLU A CA 1
ATOM 1530 C C . GLU A 1 191 ? 33.209 -44.453 -23.071 1.00 53.75 191 GLU A C 1
ATOM 1532 O O . GLU A 1 191 ? 33.687 -45.586 -23.149 1.00 53.75 191 GLU A O 1
ATOM 1537 N N . GLU A 1 192 ? 32.955 -43.728 -24.171 1.00 53.38 192 GLU A N 1
ATOM 1538 C CA . GLU A 1 192 ? 33.188 -44.249 -25.532 1.00 53.38 192 GLU A CA 1
ATOM 1539 C C . GLU A 1 192 ? 34.674 -44.538 -25.803 1.00 53.38 192 GLU A C 1
ATOM 1541 O O . GLU A 1 192 ? 35.009 -45.517 -26.472 1.00 53.38 192 GLU A O 1
ATOM 1546 N N . LYS A 1 193 ? 35.598 -43.737 -25.250 1.00 53.28 193 LYS A N 1
ATOM 1547 C CA . LYS A 1 193 ? 37.045 -44.002 -25.357 1.00 53.28 193 LYS A CA 1
ATOM 1548 C C . LYS A 1 193 ? 37.487 -45.222 -24.551 1.00 53.28 193 LYS A C 1
ATOM 1550 O O . LYS A 1 193 ? 38.456 -45.865 -24.948 1.00 53.28 193 LYS A O 1
ATOM 1555 N N . ILE A 1 194 ? 36.812 -45.550 -23.449 1.00 54.53 194 ILE A N 1
ATOM 1556 C CA . ILE A 1 194 ? 37.135 -46.723 -22.626 1.00 54.53 194 ILE A CA 1
ATOM 1557 C C . ILE A 1 194 ? 36.606 -48.003 -23.292 1.00 54.53 194 ILE A C 1
ATOM 1559 O O . ILE A 1 194 ? 37.371 -48.959 -23.433 1.00 54.53 194 ILE A O 1
ATOM 1563 N N . GLU A 1 195 ? 35.373 -48.005 -23.817 1.00 53.69 195 GLU A N 1
ATOM 1564 C CA . GLU A 1 195 ? 34.835 -49.156 -24.567 1.00 53.69 195 GLU A CA 1
ATOM 1565 C C . GLU A 1 195 ? 35.641 -49.449 -25.843 1.00 53.69 195 GLU A C 1
ATOM 1567 O O . GLU A 1 195 ? 35.867 -50.611 -26.194 1.00 53.69 195 GLU A O 1
ATOM 1572 N N . HIS A 1 196 ? 36.155 -48.416 -26.521 1.00 51.22 196 HIS A N 1
ATOM 1573 C CA . HIS A 1 196 ? 36.961 -48.620 -27.726 1.00 51.22 196 HIS A CA 1
ATOM 1574 C C . HIS A 1 196 ? 38.353 -49.214 -27.446 1.00 51.22 196 HIS A C 1
ATOM 1576 O O . HIS A 1 196 ? 38.945 -49.816 -28.346 1.00 51.22 196 HIS A O 1
ATOM 1582 N N . VAL A 1 197 ? 38.871 -49.065 -26.220 1.00 53.62 197 VAL A N 1
ATOM 1583 C CA . VAL A 1 197 ? 40.153 -49.642 -25.775 1.00 53.62 197 VAL A CA 1
ATOM 1584 C C . VAL A 1 197 ? 39.974 -51.077 -25.266 1.00 53.62 197 VAL A C 1
ATOM 1586 O O . VAL A 1 197 ? 40.849 -51.908 -25.507 1.00 53.62 197 VAL A O 1
ATOM 1589 N N . GLU A 1 198 ? 38.836 -51.408 -24.647 1.00 52.91 198 GLU A N 1
ATOM 1590 C CA . GLU A 1 198 ? 38.517 -52.787 -24.234 1.00 52.91 198 GLU A CA 1
ATOM 1591 C C . GLU A 1 198 ? 38.134 -53.707 -25.406 1.00 52.91 198 GLU A C 1
ATOM 1593 O O . GLU A 1 198 ? 38.307 -54.916 -25.307 1.00 52.91 198 GLU A O 1
ATOM 1598 N N . ALA A 1 199 ? 37.703 -53.164 -26.550 1.00 53.22 199 ALA A N 1
ATOM 1599 C CA . ALA A 1 199 ? 37.424 -53.948 -27.760 1.00 53.22 199 ALA A CA 1
ATOM 1600 C C . ALA A 1 199 ? 38.679 -54.332 -28.586 1.00 53.22 199 ALA A C 1
ATOM 1602 O O . ALA A 1 199 ? 38.551 -54.976 -29.631 1.00 53.22 199 ALA A O 1
ATOM 1603 N N . ILE A 1 200 ? 39.881 -53.910 -28.166 1.00 54.91 200 ILE A N 1
ATOM 1604 C CA . ILE A 1 200 ? 41.159 -54.144 -28.876 1.00 54.91 200 ILE A CA 1
ATOM 1605 C C . ILE A 1 200 ? 42.097 -55.110 -28.106 1.00 54.91 200 ILE A C 1
ATOM 1607 O O . ILE A 1 200 ? 43.181 -55.435 -28.595 1.00 54.91 200 ILE A O 1
ATOM 1611 N N . PHE A 1 201 ? 41.669 -55.658 -26.964 1.00 45.53 201 PHE A N 1
ATOM 1612 C CA . PHE A 1 201 ? 42.343 -56.767 -26.264 1.00 45.53 201 PHE A CA 1
ATOM 1613 C C . PHE A 1 201 ? 41.463 -58.019 -26.201 1.00 45.53 201 PHE A C 1
ATOM 1615 O O . PHE A 1 201 ? 42.052 -59.121 -26.090 1.00 45.53 201 PHE A O 1
#

Organism: NCBI:txid38082

pLDDT: mean 74.22, std 15.63, range [42.44, 97.75]

InterPro domains:
  IPR005024 Snf7 family [PF03357] (14-168)
  IPR005024 Snf7 family [PTHR22761] (16-176)